Protein AF-A0A7V0YJS1-F1 (afdb_monomer_lite)

Sequence (204 aa):
MKSVRLVLLFLFISLFLFDACKKQRQEPETPVGIDSTKIKFINPFSYADSVLSKKILLVYLDDSTKTFQGIFENEGYGIGFFILEPLDTGNVVSYLSEVLDGISDGAEIDTINFAPDQKFLYYNSGSAFIGSKNLEVYQYLFKPATRELFKSYCSLSEDGSVLQIFSKNLRDNSKKDVINFFTRQIETKFIDDLSQRKVKIKYE

Structure (mmCIF, N/CA/C/O backbone):
data_AF-A0A7V0YJS1-F1
#
_entry.id   AF-A0A7V0YJS1-F1
#
loop_
_atom_site.group_PDB
_atom_site.id
_atom_site.type_symbol
_atom_site.label_atom_id
_atom_site.label_alt_id
_atom_site.label_comp_id
_atom_site.label_asym_id
_atom_site.label_entity_id
_atom_site.label_seq_id
_atom_site.pdbx_PDB_ins_code
_atom_site.Cartn_x
_atom_site.Cartn_y
_atom_site.Cartn_z
_atom_site.occupancy
_atom_site.B_iso_or_equiv
_atom_site.auth_seq_id
_atom_site.auth_comp_id
_atom_site.auth_asym_id
_atom_site.auth_atom_id
_atom_site.pdbx_PDB_model_num
ATOM 1 N N . MET A 1 1 ? 83.604 -27.025 -5.203 1.00 48.78 1 MET A N 1
ATOM 2 C CA . MET A 1 1 ? 83.014 -26.441 -6.432 1.00 48.78 1 MET A CA 1
ATOM 3 C C . MET A 1 1 ? 81.645 -27.059 -6.728 1.00 48.78 1 MET A C 1
ATOM 5 O O . MET A 1 1 ? 81.571 -27.972 -7.535 1.00 48.78 1 MET A O 1
ATOM 9 N N . LYS A 1 2 ? 80.563 -26.610 -6.076 1.00 50.00 2 LYS A N 1
ATOM 10 C CA . LYS A 1 2 ? 79.171 -26.985 -6.415 1.00 50.00 2 LYS A CA 1
ATOM 11 C C . LYS A 1 2 ? 78.199 -25.919 -5.883 1.00 50.00 2 LYS A C 1
ATOM 13 O O . LYS A 1 2 ? 77.443 -26.1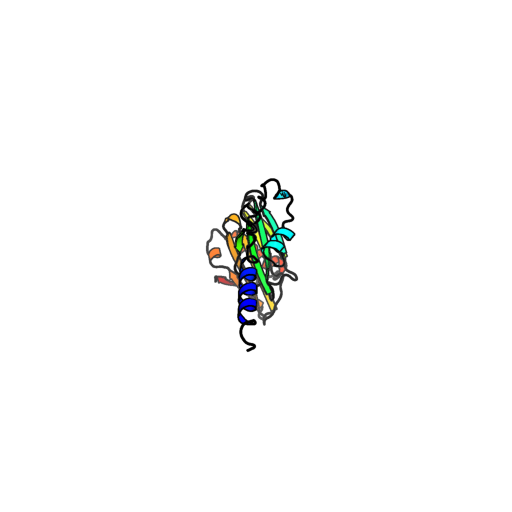90 -4.963 1.00 50.00 2 LYS A O 1
ATOM 18 N N . SER A 1 3 ? 78.247 -24.701 -6.425 1.00 53.12 3 SER A N 1
ATOM 19 C CA . SER A 1 3 ? 77.342 -23.624 -5.967 1.00 53.12 3 SER A CA 1
ATOM 20 C C . SER A 1 3 ? 76.944 -22.619 -7.054 1.00 53.12 3 SER A C 1
ATOM 22 O O . SER A 1 3 ? 76.474 -21.540 -6.730 1.00 53.12 3 SER A O 1
ATOM 24 N N . VAL A 1 4 ? 77.120 -22.939 -8.344 1.00 54.03 4 VAL A N 1
ATOM 25 C CA . VAL A 1 4 ? 76.871 -21.970 -9.441 1.00 54.03 4 VAL A CA 1
ATOM 26 C C . VAL A 1 4 ? 75.662 -22.346 -10.315 1.00 54.03 4 VAL A C 1
ATOM 28 O O . VAL A 1 4 ? 75.218 -21.557 -11.136 1.00 54.03 4 VAL A O 1
ATOM 31 N N . ARG A 1 5 ? 75.049 -23.523 -10.119 1.00 52.38 5 ARG A N 1
ATOM 32 C CA . ARG A 1 5 ? 73.918 -23.981 -10.956 1.00 52.38 5 ARG A CA 1
ATOM 33 C C . ARG A 1 5 ? 72.516 -23.699 -10.403 1.00 52.38 5 ARG A C 1
ATOM 35 O O . ARG A 1 5 ? 71.555 -23.917 -11.128 1.00 52.38 5 ARG A O 1
ATOM 42 N N . LEU A 1 6 ? 72.376 -23.207 -9.168 1.00 47.66 6 LEU A N 1
ATOM 43 C CA . LEU A 1 6 ? 71.052 -23.038 -8.544 1.00 47.66 6 LEU A CA 1
ATOM 44 C C . LEU A 1 6 ? 70.418 -21.655 -8.796 1.00 47.66 6 LEU A C 1
ATOM 46 O O . LEU A 1 6 ? 69.199 -21.533 -8.797 1.00 47.66 6 LEU A O 1
ATOM 50 N N . VAL A 1 7 ? 71.226 -20.622 -9.057 1.00 51.75 7 VAL A N 1
ATOM 51 C CA . VAL A 1 7 ? 70.735 -19.234 -9.187 1.00 51.75 7 VAL A CA 1
ATOM 52 C C . VAL A 1 7 ? 70.134 -18.954 -10.573 1.00 51.75 7 VAL A C 1
ATOM 54 O O . VAL A 1 7 ? 69.188 -18.183 -10.695 1.00 51.75 7 VAL A O 1
ATOM 57 N N . LEU A 1 8 ? 70.608 -19.640 -11.619 1.00 49.19 8 LEU A N 1
ATOM 58 C CA . LEU A 1 8 ? 70.091 -19.474 -12.985 1.00 49.19 8 LEU A CA 1
ATOM 59 C C . LEU A 1 8 ? 68.724 -20.141 -13.213 1.00 49.19 8 LEU A C 1
ATOM 61 O O . LEU A 1 8 ? 67.966 -19.679 -14.061 1.00 49.19 8 LEU A O 1
ATOM 65 N N . LEU A 1 9 ? 68.376 -21.180 -12.442 1.00 49.47 9 LEU A N 1
ATOM 66 C CA . LEU A 1 9 ? 67.077 -21.853 -12.575 1.00 49.47 9 LEU A CA 1
ATOM 67 C C . LEU A 1 9 ? 65.927 -21.009 -11.995 1.00 49.47 9 LEU A C 1
ATOM 69 O O . LEU A 1 9 ? 64.819 -21.025 -12.524 1.00 49.47 9 LEU A O 1
ATOM 73 N N . PHE A 1 10 ? 66.201 -20.223 -10.948 1.00 51.69 10 PHE A N 1
ATOM 74 C CA . PHE A 1 10 ? 65.212 -19.331 -10.332 1.00 51.69 10 PHE A CA 1
ATOM 75 C C . PHE A 1 10 ? 64.917 -18.077 -11.165 1.00 51.69 10 PHE A C 1
ATOM 77 O O . PHE A 1 10 ? 63.809 -17.553 -11.096 1.00 51.69 10 PHE A O 1
ATOM 84 N N . LEU A 1 11 ? 65.870 -17.623 -11.985 1.00 51.88 11 LEU A N 1
ATOM 85 C CA . LEU A 1 11 ? 65.690 -16.463 -12.866 1.00 51.88 11 LEU A CA 1
ATOM 86 C C . LEU A 1 11 ? 64.853 -16.768 -14.118 1.00 51.88 11 LEU A C 1
ATOM 88 O O . LEU A 1 11 ? 64.259 -15.859 -14.686 1.00 51.88 11 LEU A O 1
ATOM 92 N N . PHE A 1 12 ? 64.760 -18.034 -14.535 1.00 50.66 12 PHE A N 1
ATOM 93 C CA . PHE A 1 12 ? 63.915 -18.421 -15.671 1.00 50.66 12 PHE A CA 1
ATOM 94 C C . PHE A 1 12 ? 62.440 -18.600 -15.284 1.00 50.66 12 PHE A C 1
ATOM 96 O O . PHE A 1 12 ? 61.559 -18.281 -16.077 1.00 50.66 12 PHE A O 1
ATOM 103 N N . ILE A 1 13 ? 62.143 -19.045 -14.058 1.00 54.91 13 ILE A N 1
ATOM 104 C CA . ILE A 1 13 ? 60.756 -19.241 -13.595 1.00 54.91 13 ILE A CA 1
ATOM 105 C C . ILE A 1 13 ? 60.055 -17.895 -13.343 1.00 54.91 13 ILE A C 1
ATOM 107 O O . ILE A 1 13 ? 58.852 -17.774 -13.570 1.00 54.91 13 ILE A O 1
ATOM 111 N N . SER A 1 14 ? 60.795 -16.854 -12.947 1.00 49.94 14 SER A N 1
ATOM 112 C CA . SER A 1 14 ? 60.225 -15.521 -12.725 1.00 49.94 14 SER A CA 1
ATOM 113 C C . SER A 1 14 ? 59.877 -14.772 -14.014 1.00 49.94 14 SER A C 1
ATOM 115 O O . SER A 1 14 ? 59.003 -13.914 -13.973 1.00 49.94 14 SER A O 1
ATOM 117 N N . LEU A 1 15 ? 60.481 -15.108 -15.160 1.00 49.84 15 LEU A N 1
ATOM 118 C CA . LEU A 1 15 ? 60.139 -14.496 -16.453 1.00 49.84 15 LEU A CA 1
ATOM 119 C C . LEU A 1 15 ? 58.884 -15.109 -17.099 1.00 49.84 15 LEU A C 1
ATOM 121 O O . LEU A 1 15 ? 58.161 -14.401 -17.792 1.00 49.84 15 LEU A O 1
ATOM 125 N N . PHE A 1 16 ? 58.558 -16.375 -16.816 1.00 49.66 16 PHE A N 1
ATOM 126 C CA . PHE A 1 16 ? 57.346 -17.021 -17.348 1.00 49.66 16 PHE A CA 1
ATOM 127 C C . PHE A 1 16 ? 56.064 -16.733 -16.548 1.00 49.66 16 PHE A C 1
ATOM 129 O O . PHE A 1 16 ? 54.968 -16.975 -17.050 1.00 49.66 16 PHE A O 1
ATOM 136 N N . LEU A 1 17 ? 56.162 -16.177 -15.334 1.00 48.97 17 LEU A N 1
ATOM 137 C CA . LEU A 1 17 ? 54.989 -15.794 -14.532 1.00 48.97 17 LEU A CA 1
ATOM 138 C C . LEU A 1 17 ? 54.422 -14.407 -14.882 1.00 48.97 17 LEU A C 1
ATOM 140 O O . LEU A 1 17 ? 53.309 -14.093 -14.467 1.00 48.97 17 LEU A O 1
ATOM 144 N N . PHE A 1 18 ? 55.136 -13.593 -15.669 1.00 47.41 18 PHE A N 1
ATOM 145 C CA . PHE A 1 18 ? 54.640 -12.278 -16.096 1.00 47.41 18 PHE A CA 1
ATOM 146 C C . PHE A 1 18 ? 53.801 -12.310 -17.383 1.00 47.41 18 PHE A C 1
ATOM 148 O O . PHE A 1 18 ? 53.017 -11.389 -17.597 1.00 47.41 18 PHE A O 1
ATOM 155 N N . ASP A 1 19 ? 53.873 -13.375 -18.191 1.00 43.50 19 ASP A N 1
ATOM 156 C CA . ASP A 1 19 ? 53.087 -13.481 -19.436 1.00 43.50 19 ASP A CA 1
ATOM 157 C C . ASP A 1 19 ? 51.714 -14.164 -19.252 1.00 43.50 19 ASP A C 1
ATOM 159 O O . ASP A 1 19 ? 50.846 -14.085 -20.122 1.00 43.50 19 ASP A O 1
ATOM 163 N N . ALA A 1 20 ? 51.462 -14.783 -18.092 1.00 44.22 20 ALA A N 1
ATOM 164 C CA . ALA A 1 20 ? 50.178 -15.424 -17.776 1.00 44.22 20 ALA A CA 1
ATOM 165 C C . ALA A 1 20 ? 49.122 -14.458 -17.203 1.00 44.22 20 ALA A C 1
ATOM 167 O O . ALA A 1 20 ? 47.982 -14.854 -16.974 1.00 44.22 20 ALA A O 1
ATOM 168 N N . CYS A 1 21 ? 49.467 -13.181 -16.999 1.00 44.34 21 CYS A N 1
ATOM 169 C CA . CYS A 1 21 ? 48.531 -12.148 -16.555 1.00 44.34 21 CYS A CA 1
ATOM 170 C C . CYS A 1 21 ? 48.220 -11.145 -17.674 1.00 44.34 21 CYS A C 1
ATOM 172 O O . CYS A 1 21 ? 48.048 -9.948 -17.441 1.00 44.34 21 CYS A O 1
ATOM 174 N N . LYS A 1 22 ? 48.066 -11.630 -18.912 1.00 41.38 22 LYS A N 1
ATOM 175 C CA . LYS A 1 22 ? 47.119 -10.979 -19.818 1.00 41.38 22 LYS A CA 1
ATOM 176 C C . LYS A 1 22 ? 45.738 -11.224 -19.232 1.00 41.38 22 LYS A C 1
ATOM 178 O O . LYS A 1 22 ? 45.099 -12.225 -19.537 1.00 41.38 22 LYS A O 1
ATOM 183 N N . LYS A 1 23 ? 45.283 -10.300 -18.377 1.00 41.75 23 LYS A N 1
ATOM 184 C CA . LYS A 1 23 ? 43.852 -10.089 -18.159 1.00 41.75 23 LYS A CA 1
ATOM 185 C C . LYS A 1 23 ? 43.241 -10.020 -19.552 1.00 41.75 23 LYS A C 1
ATOM 187 O O . LYS A 1 23 ? 43.390 -9.006 -20.235 1.00 41.75 23 LYS A O 1
ATOM 192 N N . GLN A 1 24 ? 42.589 -11.098 -19.981 1.00 42.97 24 GLN A N 1
ATOM 193 C CA . GLN A 1 24 ? 41.496 -10.972 -20.920 1.00 42.97 24 GLN A CA 1
ATOM 194 C C . GLN A 1 24 ? 40.598 -9.932 -20.267 1.00 42.97 24 GLN A C 1
ATOM 196 O O . GLN A 1 24 ? 39.941 -10.195 -19.261 1.00 42.97 24 GLN A O 1
ATOM 201 N N . ARG A 1 25 ? 40.662 -8.698 -20.775 1.00 41.62 25 ARG A N 1
ATOM 202 C CA . ARG A 1 25 ? 39.521 -7.814 -20.681 1.00 41.62 25 ARG A CA 1
ATOM 203 C C . ARG A 1 25 ? 38.432 -8.608 -21.386 1.00 41.62 25 ARG A C 1
ATOM 205 O O . ARG A 1 25 ? 38.378 -8.616 -22.609 1.00 41.62 25 ARG A O 1
ATOM 212 N N . GLN A 1 26 ? 37.638 -9.345 -20.611 1.00 40.38 26 GLN A N 1
ATOM 213 C CA . GLN A 1 26 ? 36.225 -9.403 -20.911 1.00 40.38 26 GLN A CA 1
ATOM 214 C C . GLN A 1 26 ? 35.850 -7.936 -21.042 1.00 40.38 26 GLN A C 1
ATOM 216 O O . GLN A 1 26 ? 35.844 -7.193 -20.057 1.00 40.38 26 GLN A O 1
ATOM 221 N N . GLU A 1 27 ? 35.704 -7.483 -22.286 1.00 38.56 27 GLU A N 1
ATOM 222 C CA . GLU A 1 27 ? 34.834 -6.350 -22.522 1.00 38.56 27 GLU A CA 1
ATOM 223 C C . GLU A 1 27 ? 33.565 -6.682 -21.737 1.00 38.56 27 GLU A C 1
ATOM 225 O O . GLU A 1 27 ? 33.085 -7.816 -21.861 1.00 38.56 27 GLU A O 1
ATOM 230 N N . PRO A 1 28 ? 33.097 -5.805 -20.832 1.00 41.72 28 PRO A N 1
ATOM 231 C CA . PRO A 1 28 ? 31.784 -6.016 -20.259 1.00 41.72 28 PRO A CA 1
ATOM 232 C C . PRO A 1 28 ? 30.871 -6.225 -21.459 1.00 41.72 28 PRO A C 1
ATOM 234 O O . PRO A 1 28 ? 30.840 -5.362 -22.342 1.00 41.72 28 PRO A O 1
ATOM 237 N N . GLU A 1 29 ? 30.243 -7.404 -21.545 1.00 40.38 29 GLU A N 1
ATOM 238 C CA . GLU A 1 29 ? 29.203 -7.630 -22.536 1.00 40.38 29 GLU A CA 1
ATOM 239 C C . GLU A 1 29 ? 28.305 -6.414 -22.421 1.00 40.38 29 GLU A C 1
ATOM 241 O O . GLU A 1 29 ? 27.804 -6.102 -21.336 1.00 40.38 29 GLU A O 1
ATOM 246 N N . THR A 1 30 ? 28.255 -5.629 -23.495 1.00 38.12 30 THR A N 1
ATOM 247 C CA . THR A 1 30 ? 27.415 -4.442 -23.520 1.00 38.12 30 THR A CA 1
ATOM 248 C C . THR A 1 30 ? 26.035 -4.957 -23.145 1.00 38.12 30 THR A C 1
ATOM 250 O O . THR A 1 30 ? 25.597 -5.903 -23.811 1.00 38.12 30 THR A O 1
ATOM 253 N N . PRO A 1 31 ? 25.406 -4.470 -22.055 1.00 45.31 31 PRO A N 1
ATOM 254 C CA . PRO A 1 31 ? 24.122 -5.002 -21.639 1.00 45.31 31 PRO A CA 1
ATOM 255 C C . PRO A 1 31 ? 23.233 -5.015 -22.874 1.00 45.31 31 PRO A C 1
ATOM 257 O O . PRO A 1 31 ? 23.137 -4.012 -23.583 1.00 45.31 31 PRO A O 1
ATOM 260 N N . VAL A 1 32 ? 22.737 -6.206 -23.226 1.00 44.50 32 VAL A N 1
ATOM 261 C CA . VAL A 1 32 ? 21.919 -6.380 -24.422 1.00 44.50 32 VAL A CA 1
ATOM 262 C C . VAL A 1 32 ? 20.747 -5.442 -24.241 1.00 44.50 32 VAL A C 1
ATOM 264 O O . VAL A 1 32 ? 19.898 -5.691 -23.386 1.00 44.50 32 VAL A O 1
ATOM 267 N N . GLY A 1 33 ? 20.746 -4.358 -25.016 1.00 43.66 33 GLY A N 1
ATOM 268 C CA . GLY A 1 33 ? 19.705 -3.357 -24.940 1.00 43.66 33 GLY A CA 1
ATOM 269 C C . GLY A 1 33 ? 18.349 -4.038 -25.072 1.00 43.66 33 GLY A C 1
ATOM 270 O O . GLY A 1 33 ? 18.078 -4.745 -26.057 1.00 43.66 33 GLY A O 1
ATOM 271 N N . ILE A 1 34 ? 17.531 -3.911 -24.033 1.00 53.31 34 ILE A N 1
ATOM 272 C CA . ILE A 1 34 ? 16.179 -4.432 -24.036 1.00 53.31 34 ILE A CA 1
ATOM 273 C C . ILE A 1 34 ? 15.350 -3.398 -24.788 1.00 53.31 34 ILE A C 1
ATOM 275 O O . ILE A 1 34 ? 14.806 -2.462 -24.209 1.00 53.31 34 ILE A O 1
ATOM 279 N N . ASP A 1 35 ? 15.235 -3.602 -26.103 1.00 56.53 35 ASP A N 1
ATOM 280 C CA . ASP A 1 35 ? 14.284 -2.856 -26.925 1.00 56.53 35 ASP A CA 1
ATOM 281 C C . ASP A 1 35 ? 12.909 -2.858 -26.236 1.00 56.53 35 ASP A C 1
ATOM 283 O O . ASP A 1 35 ? 12.418 -3.890 -25.774 1.00 56.53 35 ASP A O 1
ATOM 287 N N . SER A 1 36 ? 12.271 -1.693 -26.198 1.00 56.56 36 SER A N 1
ATOM 288 C CA . SER A 1 36 ? 10.894 -1.472 -25.759 1.00 56.56 36 SER A CA 1
ATOM 289 C C . SER A 1 36 ? 9.882 -2.523 -26.249 1.00 56.56 36 SER A C 1
ATOM 291 O O . SER A 1 36 ? 8.910 -2.816 -25.548 1.00 56.56 36 SER A O 1
ATOM 293 N N . THR A 1 37 ? 10.110 -3.126 -27.422 1.00 58.72 37 THR A N 1
ATOM 294 C CA . THR A 1 37 ? 9.292 -4.225 -27.960 1.00 58.72 37 THR A CA 1
ATOM 295 C C . THR A 1 37 ? 9.501 -5.552 -27.220 1.00 58.72 37 THR A C 1
ATOM 297 O O . THR A 1 37 ? 8.554 -6.323 -27.066 1.00 58.72 37 THR A O 1
ATOM 300 N N . LYS A 1 38 ? 10.709 -5.800 -26.700 1.00 62.44 38 LYS A N 1
ATOM 301 C CA . LYS A 1 38 ? 11.096 -6.993 -25.933 1.00 62.44 38 LYS A CA 1
ATOM 302 C C . LYS A 1 38 ? 10.623 -6.948 -24.483 1.00 62.44 38 LYS A C 1
ATOM 304 O O . LYS A 1 38 ? 10.342 -8.005 -23.925 1.00 62.44 38 LYS A O 1
ATOM 309 N N . ILE A 1 39 ? 10.462 -5.757 -23.894 1.00 62.03 39 ILE A N 1
ATOM 310 C CA . ILE A 1 39 ? 10.002 -5.591 -22.499 1.00 62.03 39 ILE A CA 1
ATOM 311 C C . ILE A 1 39 ? 8.653 -6.290 -22.267 1.00 62.03 39 ILE A C 1
ATOM 313 O O . ILE A 1 39 ? 8.450 -6.911 -21.228 1.00 62.03 39 ILE A O 1
ATOM 317 N N . LYS A 1 40 ? 7.752 -6.271 -23.258 1.00 63.62 40 LYS A N 1
ATOM 318 C CA . LYS A 1 40 ? 6.438 -6.935 -23.170 1.00 63.62 40 LYS A CA 1
ATOM 319 C C . LYS A 1 40 ? 6.510 -8.459 -23.025 1.00 63.62 40 LYS A C 1
ATOM 321 O O . LYS A 1 40 ? 5.524 -9.068 -22.625 1.00 63.62 40 LYS A O 1
ATOM 326 N N . PHE A 1 41 ? 7.648 -9.069 -23.353 1.00 73.56 41 PHE A N 1
ATOM 327 C CA . PHE A 1 41 ? 7.866 -10.514 -23.256 1.00 73.56 41 PHE A CA 1
ATOM 328 C C . PHE A 1 41 ? 8.638 -10.919 -21.996 1.00 73.56 41 PHE A C 1
ATOM 330 O O . PHE A 1 41 ? 8.836 -12.109 -21.756 1.00 73.56 41 PHE A O 1
ATOM 337 N N . ILE A 1 42 ? 9.074 -9.954 -21.185 1.00 81.31 42 ILE A N 1
ATOM 338 C CA . ILE A 1 42 ? 9.758 -10.226 -19.924 1.00 81.31 42 ILE A CA 1
ATOM 339 C C . ILE A 1 42 ? 8.715 -10.600 -18.874 1.00 81.31 42 ILE A C 1
ATOM 341 O O . ILE A 1 42 ? 7.767 -9.853 -18.638 1.00 81.31 42 ILE A O 1
ATOM 345 N N . ASN A 1 43 ? 8.910 -11.742 -18.211 1.00 87.88 43 ASN A N 1
ATOM 346 C CA . ASN A 1 43 ? 8.116 -12.094 -17.040 1.00 87.88 43 ASN A CA 1
ATOM 347 C C . ASN A 1 43 ? 8.436 -11.101 -15.899 1.00 87.88 43 ASN A C 1
ATOM 349 O O . ASN A 1 43 ? 9.580 -11.086 -15.432 1.00 87.88 43 ASN A O 1
ATOM 353 N N . PRO A 1 44 ? 7.460 -10.302 -15.424 1.00 90.25 44 PRO A N 1
ATOM 354 C CA . PRO A 1 44 ? 7.710 -9.279 -14.411 1.00 90.25 44 PRO A CA 1
ATOM 355 C C . PRO A 1 44 ? 8.268 -9.835 -13.093 1.00 90.25 44 PRO A C 1
ATOM 357 O O . PRO A 1 44 ? 9.135 -9.209 -12.486 1.00 90.25 44 PRO A O 1
ATOM 360 N N . PHE A 1 45 ? 7.802 -11.014 -12.664 1.00 92.44 45 PHE A N 1
ATOM 361 C CA . PHE A 1 45 ? 8.253 -11.666 -11.430 1.00 92.44 45 PHE A CA 1
ATOM 362 C C . PHE A 1 45 ? 9.693 -12.143 -11.552 1.00 92.44 45 PHE A C 1
ATOM 364 O O . PHE A 1 45 ? 10.518 -11.782 -10.719 1.00 92.44 45 PHE A O 1
ATOM 371 N N . SER A 1 46 ? 10.011 -12.901 -12.604 1.00 89.12 46 SER A N 1
ATOM 372 C CA . SER A 1 46 ? 11.372 -13.406 -12.818 1.00 89.12 46 SER A CA 1
ATOM 373 C C . SER A 1 46 ? 12.381 -12.271 -12.971 1.00 89.12 46 SER A C 1
ATOM 375 O O . SER A 1 46 ? 13.491 -12.362 -12.454 1.00 89.12 46 SER A O 1
ATOM 377 N N . TYR A 1 47 ? 11.993 -11.184 -13.645 1.00 89.12 47 TYR A N 1
ATOM 378 C CA . TYR A 1 47 ? 12.840 -10.003 -13.746 1.00 89.12 47 TYR A CA 1
ATOM 379 C C . TYR A 1 47 ? 13.062 -9.356 -12.379 1.00 89.12 47 TYR A C 1
ATOM 381 O O . TYR A 1 47 ? 14.209 -9.203 -11.967 1.00 89.12 47 TYR A O 1
ATOM 389 N N . ALA A 1 48 ? 11.996 -9.030 -11.644 1.00 92.12 48 ALA A N 1
ATOM 390 C CA . ALA A 1 48 ? 12.127 -8.377 -10.345 1.00 92.12 48 ALA A CA 1
ATOM 391 C C . ALA A 1 48 ? 12.926 -9.214 -9.334 1.00 92.12 48 ALA A C 1
ATOM 393 O O . ALA A 1 48 ? 13.782 -8.665 -8.642 1.00 92.12 48 ALA A O 1
ATOM 394 N N . ASP A 1 49 ? 12.715 -10.531 -9.305 1.00 90.88 49 ASP A N 1
ATOM 395 C CA . ASP A 1 49 ? 13.491 -11.457 -8.476 1.00 90.88 49 ASP A CA 1
ATOM 396 C C . ASP A 1 49 ? 14.982 -11.451 -8.856 1.00 90.88 49 ASP A C 1
ATOM 398 O O . ASP A 1 49 ? 15.838 -11.307 -7.986 1.00 90.88 49 ASP A O 1
ATOM 402 N N . SER A 1 50 ? 15.311 -11.470 -10.155 1.00 89.31 50 SER A N 1
ATOM 403 C CA . SER A 1 50 ? 16.709 -11.425 -10.616 1.00 89.31 50 SER A CA 1
ATOM 404 C C . SER A 1 50 ? 17.452 -10.137 -10.236 1.00 89.31 50 SER A C 1
ATOM 406 O O . SER A 1 50 ? 18.671 -10.154 -10.072 1.00 89.31 50 SER A O 1
ATOM 408 N N . VAL A 1 51 ? 16.730 -9.020 -10.090 1.00 91.31 51 VAL A N 1
ATOM 409 C CA . VAL A 1 51 ? 17.310 -7.715 -9.739 1.00 91.31 51 VAL A CA 1
ATOM 410 C C . VAL A 1 51 ? 17.392 -7.523 -8.230 1.00 91.31 51 VAL A C 1
ATOM 412 O O . VAL A 1 51 ? 18.401 -7.037 -7.726 1.00 91.31 51 VAL A O 1
ATOM 415 N N . LEU A 1 52 ? 16.329 -7.871 -7.505 1.00 91.75 52 LEU A N 1
ATOM 416 C CA . LEU A 1 52 ? 16.211 -7.572 -6.079 1.00 91.75 52 LEU A CA 1
ATOM 417 C C . LEU A 1 52 ? 16.709 -8.712 -5.190 1.00 91.75 52 LEU A C 1
ATOM 419 O O . LEU A 1 52 ? 17.107 -8.447 -4.057 1.00 91.75 52 LEU A O 1
ATOM 423 N N . SER A 1 53 ? 16.694 -9.959 -5.678 1.00 91.00 53 SER A N 1
ATOM 424 C CA . SER A 1 53 ? 16.904 -11.166 -4.865 1.00 91.00 53 SER A CA 1
ATOM 425 C C . SER A 1 53 ? 16.001 -11.164 -3.622 1.00 91.00 53 SER A C 1
ATOM 427 O O . SER A 1 53 ? 16.455 -11.327 -2.488 1.00 91.00 53 SER A O 1
ATOM 429 N N . LYS A 1 54 ? 14.709 -10.887 -3.836 1.00 91.81 54 LYS A N 1
ATOM 430 C CA . LYS A 1 54 ? 13.666 -10.798 -2.804 1.00 91.81 54 LYS A CA 1
ATOM 431 C C . LYS A 1 54 ? 12.448 -11.585 -3.257 1.00 91.81 54 LYS A C 1
ATOM 433 O O . LYS A 1 54 ? 12.126 -11.603 -4.441 1.00 91.81 54 LYS A O 1
ATOM 438 N N . LYS A 1 55 ? 11.691 -12.130 -2.304 1.00 93.44 55 LYS A N 1
ATOM 439 C CA . LYS A 1 55 ? 10.393 -12.737 -2.602 1.00 93.44 55 LYS A CA 1
ATOM 440 C C . LYS A 1 55 ? 9.416 -11.652 -3.064 1.00 93.44 55 LYS A C 1
ATOM 442 O O . LYS A 1 55 ? 9.006 -10.795 -2.285 1.00 93.44 55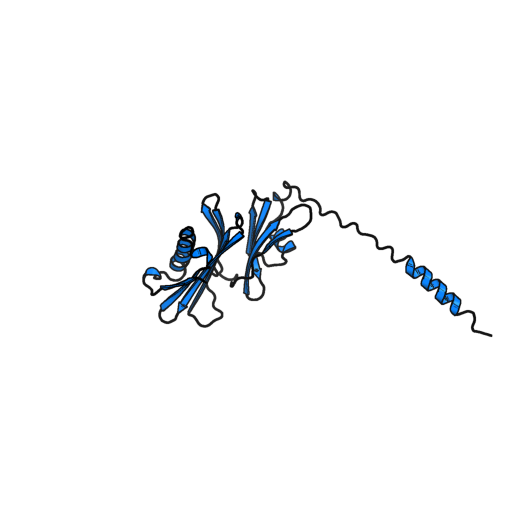 LYS A O 1
ATOM 447 N N . ILE A 1 56 ? 9.060 -11.680 -4.344 1.00 96.00 56 ILE A N 1
ATOM 448 C CA . ILE A 1 56 ? 8.142 -10.714 -4.952 1.00 96.00 56 ILE A CA 1
ATOM 449 C C . ILE A 1 56 ? 6.701 -11.131 -4.654 1.00 96.00 56 ILE A C 1
ATOM 451 O O . ILE A 1 56 ? 6.303 -12.255 -4.953 1.00 96.00 56 ILE A O 1
ATOM 455 N N . LEU A 1 57 ? 5.921 -10.222 -4.070 1.00 95.12 57 LEU A N 1
ATOM 456 C CA . LEU A 1 57 ? 4.525 -10.461 -3.698 1.00 95.12 57 LEU A CA 1
ATOM 457 C C . LEU A 1 57 ? 3.553 -10.012 -4.793 1.00 95.12 57 LEU A C 1
ATOM 459 O O . LEU A 1 57 ? 2.549 -10.665 -5.057 1.00 95.12 57 LEU A O 1
ATOM 463 N N . LEU A 1 58 ? 3.873 -8.900 -5.451 1.00 96.81 58 LEU A N 1
ATOM 464 C CA . LEU A 1 58 ? 3.114 -8.351 -6.568 1.00 96.81 58 LEU A CA 1
ATOM 465 C C . LEU A 1 58 ? 4.080 -7.616 -7.486 1.00 96.81 58 LEU A C 1
ATOM 467 O O . LEU A 1 58 ? 4.947 -6.891 -7.005 1.00 96.81 58 LEU A O 1
ATOM 471 N N . VAL A 1 59 ? 3.912 -7.749 -8.797 1.00 95.88 59 VAL A N 1
ATOM 472 C CA . VAL A 1 59 ? 4.630 -6.921 -9.766 1.00 95.88 59 VAL A CA 1
ATOM 473 C C . VAL A 1 59 ? 3.839 -6.805 -11.062 1.00 95.88 59 VAL A C 1
ATOM 475 O O . VAL A 1 59 ? 3.248 -7.775 -11.535 1.00 95.88 59 VAL A O 1
ATOM 478 N N . TYR A 1 60 ? 3.840 -5.614 -11.654 1.00 91.88 60 TYR A N 1
ATOM 479 C CA . TYR A 1 60 ? 3.298 -5.377 -12.987 1.00 91.88 60 TYR A CA 1
ATOM 480 C C . TYR A 1 60 ? 4.234 -4.500 -13.821 1.00 91.88 60 TYR A C 1
ATOM 482 O O . TYR A 1 60 ? 5.048 -3.746 -13.288 1.00 91.88 60 TYR A O 1
ATOM 490 N N . LEU A 1 61 ? 4.083 -4.586 -15.142 1.00 90.75 61 LEU A N 1
ATOM 491 C CA . LEU A 1 61 ? 4.701 -3.666 -16.093 1.00 90.75 61 LEU A CA 1
ATOM 492 C C . LEU A 1 61 ? 3.789 -2.452 -16.297 1.00 90.75 61 LEU A C 1
ATOM 494 O O . LEU A 1 61 ? 2.633 -2.595 -16.698 1.00 90.75 61 LEU A O 1
ATOM 498 N N . ASP A 1 62 ? 4.293 -1.257 -16.015 1.00 88.69 62 ASP A N 1
ATOM 499 C CA . ASP A 1 62 ? 3.655 -0.010 -16.414 1.00 88.69 62 ASP A CA 1
ATOM 500 C C . ASP A 1 62 ? 4.033 0.298 -17.861 1.00 88.69 62 ASP A C 1
ATOM 502 O O . ASP A 1 62 ? 5.161 0.681 -18.168 1.00 88.69 62 ASP A O 1
ATOM 506 N N . ASP A 1 63 ? 3.074 0.132 -18.766 1.00 83.44 63 ASP A N 1
ATOM 507 C CA . ASP A 1 63 ? 3.291 0.346 -20.191 1.00 83.44 63 ASP A CA 1
ATOM 508 C C . ASP A 1 63 ? 3.603 1.803 -20.559 1.00 83.44 63 ASP A C 1
ATOM 510 O O . ASP A 1 63 ? 4.192 2.027 -21.618 1.00 83.44 63 ASP A O 1
ATOM 514 N N . SER A 1 64 ? 3.219 2.775 -19.726 1.00 85.31 64 SER A N 1
ATOM 515 C CA . SER A 1 64 ? 3.435 4.199 -20.000 1.00 85.31 64 SER A CA 1
ATOM 516 C C . SER A 1 64 ? 4.869 4.624 -19.701 1.00 85.31 64 SER A C 1
ATOM 518 O O . SER A 1 64 ? 5.496 5.313 -20.502 1.00 85.31 64 SER A O 1
ATOM 520 N N . THR A 1 65 ? 5.406 4.151 -18.577 1.00 85.62 65 THR A N 1
ATOM 521 C CA . THR A 1 65 ? 6.764 4.464 -18.118 1.00 85.62 65 THR A CA 1
ATOM 522 C C . THR A 1 65 ? 7.778 3.386 -18.490 1.00 85.62 65 THR A C 1
ATOM 524 O O . THR A 1 65 ? 8.974 3.597 -18.331 1.00 85.62 65 THR A O 1
ATOM 527 N N . LYS A 1 66 ? 7.312 2.234 -18.992 1.00 86.94 66 LYS A N 1
ATOM 528 C CA . LYS A 1 66 ? 8.118 1.034 -19.265 1.00 86.94 66 LYS A CA 1
ATOM 529 C C . LYS A 1 66 ? 8.898 0.553 -18.040 1.00 86.94 66 LYS A C 1
ATOM 531 O O . LYS A 1 66 ? 10.015 0.069 -18.172 1.00 86.94 66 LYS A O 1
ATOM 536 N N . THR A 1 67 ? 8.294 0.651 -16.855 1.00 90.44 67 THR A N 1
ATOM 537 C CA . THR A 1 67 ? 8.905 0.231 -15.583 1.00 90.44 67 THR A CA 1
ATOM 538 C C . THR A 1 67 ? 8.175 -0.952 -14.959 1.00 90.44 67 THR A C 1
ATOM 540 O O . THR A 1 67 ? 6.961 -1.093 -15.107 1.00 90.44 67 THR A O 1
ATOM 543 N N . PHE A 1 68 ? 8.903 -1.796 -14.228 1.00 93.50 68 PHE A N 1
ATOM 544 C CA . PHE A 1 68 ? 8.300 -2.813 -13.370 1.00 93.50 68 PHE A CA 1
ATOM 545 C C . PHE A 1 68 ? 8.077 -2.234 -11.979 1.00 93.50 68 PHE A C 1
ATOM 547 O O . PHE A 1 68 ? 9.004 -1.709 -11.371 1.00 93.50 68 PHE A O 1
ATOM 554 N N . GLN A 1 69 ? 6.855 -2.327 -11.472 1.00 95.38 69 GLN A N 1
ATOM 555 C CA . GLN A 1 69 ? 6.453 -1.737 -10.197 1.00 95.38 69 GLN A CA 1
ATOM 556 C C . GLN A 1 69 ? 5.830 -2.828 -9.339 1.00 95.38 69 GLN A C 1
ATOM 558 O O . GLN A 1 69 ? 5.035 -3.623 -9.847 1.00 95.38 69 GLN A O 1
ATOM 563 N N . GLY A 1 70 ? 6.175 -2.887 -8.056 1.00 97.44 70 GLY A N 1
ATOM 564 C CA . GLY A 1 70 ? 5.714 -3.995 -7.234 1.00 97.44 70 GLY A CA 1
ATOM 565 C C . GLY A 1 70 ? 5.977 -3.876 -5.744 1.00 97.44 70 GLY A C 1
ATOM 566 O O . GLY A 1 70 ? 6.425 -2.844 -5.240 1.00 97.44 70 GLY A O 1
ATOM 567 N N . ILE A 1 71 ? 5.657 -4.970 -5.059 1.00 98.12 71 ILE A N 1
ATOM 568 C CA . ILE A 1 71 ? 5.806 -5.174 -3.623 1.00 98.12 71 ILE A CA 1
ATOM 569 C C . ILE A 1 71 ? 6.678 -6.411 -3.420 1.00 98.12 71 ILE A C 1
ATOM 571 O O . ILE A 1 71 ? 6.463 -7.441 -4.063 1.00 98.12 71 ILE A O 1
ATOM 575 N N . PHE A 1 72 ? 7.653 -6.314 -2.524 1.00 96.81 72 PHE A N 1
ATOM 576 C CA . PHE A 1 72 ? 8.501 -7.424 -2.110 1.00 96.81 72 PHE A CA 1
ATOM 577 C C . PHE A 1 72 ? 8.352 -7.687 -0.612 1.00 96.81 72 PHE A C 1
ATOM 579 O O . PHE A 1 72 ? 8.025 -6.791 0.163 1.00 96.81 72 PHE A O 1
ATOM 586 N N . GLU A 1 73 ? 8.625 -8.920 -0.214 1.00 95.06 73 GLU A N 1
ATOM 587 C CA . GLU A 1 73 ? 8.792 -9.323 1.176 1.00 95.06 73 GLU A CA 1
ATOM 588 C C . GLU A 1 73 ? 10.269 -9.262 1.566 1.00 95.06 73 GLU A C 1
ATOM 590 O O . GLU A 1 73 ? 11.158 -9.642 0.794 1.00 95.06 73 GLU A O 1
ATOM 595 N N . ASN A 1 74 ? 10.529 -8.793 2.782 1.00 91.50 74 ASN A N 1
ATOM 596 C CA . ASN A 1 74 ? 11.849 -8.818 3.386 1.00 91.50 74 ASN A CA 1
ATOM 597 C C . ASN A 1 74 ? 11.956 -9.961 4.408 1.00 91.50 74 ASN A C 1
ATOM 599 O O . ASN A 1 74 ? 11.001 -10.268 5.119 1.00 91.50 74 ASN A O 1
ATOM 603 N N . GLU A 1 75 ? 13.131 -10.588 4.494 1.00 82.81 75 GLU A N 1
ATOM 604 C CA . GLU A 1 75 ? 13.377 -11.664 5.459 1.00 82.81 75 GLU A CA 1
ATOM 605 C C . GLU A 1 75 ? 13.175 -11.183 6.904 1.00 82.81 75 GLU A C 1
ATOM 607 O O . GLU A 1 75 ? 13.614 -10.092 7.269 1.00 82.81 75 GLU A O 1
ATOM 612 N N . GLY A 1 76 ? 12.551 -12.026 7.735 1.00 72.31 76 GLY A N 1
ATOM 613 C CA . GLY A 1 76 ? 12.414 -11.775 9.172 1.00 72.31 76 GLY A CA 1
ATOM 614 C C . GLY A 1 76 ? 11.294 -10.813 9.576 1.00 72.31 76 GLY A C 1
ATOM 615 O O . GLY A 1 76 ? 11.365 -10.313 10.690 1.00 72.31 76 GLY A O 1
ATOM 616 N N . TYR A 1 77 ? 10.284 -10.621 8.716 1.00 79.69 77 TYR A N 1
ATOM 617 C CA . TYR A 1 77 ? 9.163 -9.666 8.794 1.00 79.69 77 TYR A CA 1
ATOM 618 C C . TYR A 1 77 ? 9.441 -8.340 8.078 1.00 79.69 77 TYR A C 1
ATOM 620 O O . TYR A 1 77 ? 10.491 -7.715 8.223 1.00 79.69 77 TYR A O 1
ATOM 628 N N . GLY A 1 78 ? 8.460 -7.923 7.285 1.00 90.94 78 GLY A N 1
ATOM 629 C CA . GLY A 1 78 ? 8.424 -6.651 6.593 1.00 90.94 78 GLY A CA 1
ATOM 630 C C . GLY A 1 78 ? 8.158 -6.766 5.097 1.00 90.94 78 GLY A C 1
ATOM 631 O O . GLY A 1 78 ? 8.399 -7.789 4.454 1.00 90.94 78 GLY A O 1
ATOM 632 N N . ILE A 1 79 ? 7.666 -5.672 4.534 1.00 95.88 79 ILE A N 1
ATOM 633 C CA . ILE A 1 79 ? 7.410 -5.518 3.103 1.00 95.88 79 ILE A CA 1
ATOM 634 C C . ILE A 1 79 ? 8.079 -4.248 2.591 1.00 95.88 79 ILE A C 1
ATOM 636 O O . ILE A 1 79 ? 8.410 -3.346 3.359 1.00 95.88 79 ILE A O 1
ATOM 640 N N . GLY A 1 80 ? 8.252 -4.142 1.281 1.00 97.25 80 GLY A N 1
ATOM 641 C CA . GLY A 1 80 ? 8.667 -2.898 0.650 1.00 97.25 80 GLY A CA 1
ATOM 642 C C . GLY A 1 80 ? 8.113 -2.755 -0.758 1.00 97.25 80 GLY A C 1
ATOM 643 O O . GLY A 1 80 ? 7.626 -3.709 -1.359 1.00 97.25 80 GLY A O 1
ATOM 644 N N . PHE A 1 81 ? 8.192 -1.539 -1.281 1.00 98.25 81 PHE A N 1
ATOM 645 C CA . PHE A 1 81 ? 7.746 -1.169 -2.618 1.00 98.25 81 PHE A CA 1
ATOM 646 C C . PHE A 1 81 ? 8.947 -0.894 -3.510 1.00 98.25 81 PHE A C 1
ATOM 648 O O . PHE A 1 81 ? 9.974 -0.393 -3.045 1.00 98.25 81 PHE A O 1
ATOM 655 N N . PHE A 1 82 ? 8.814 -1.178 -4.801 1.00 97.50 82 PHE A N 1
ATOM 656 C CA . PHE A 1 82 ? 9.897 -0.971 -5.753 1.00 97.50 82 PHE A CA 1
ATOM 657 C C . PHE A 1 82 ? 9.419 -0.440 -7.103 1.00 97.50 82 PHE A C 1
ATOM 659 O O . PHE A 1 82 ? 8.275 -0.656 -7.513 1.00 97.50 82 PHE A O 1
ATOM 666 N N . ILE A 1 83 ? 10.343 0.219 -7.804 1.00 95.88 83 ILE A N 1
ATOM 667 C CA . ILE A 1 83 ? 10.255 0.542 -9.229 1.00 95.88 83 ILE A CA 1
ATOM 668 C C . ILE A 1 83 ? 11.593 0.158 -9.870 1.00 95.88 83 ILE A C 1
ATOM 670 O O . ILE A 1 83 ? 12.652 0.607 -9.426 1.00 95.88 83 ILE A O 1
ATOM 674 N N . LEU A 1 84 ? 11.544 -0.681 -10.903 1.00 93.50 84 LEU A N 1
ATOM 675 C CA . LEU A 1 84 ? 12.699 -1.111 -11.685 1.00 93.50 84 LEU A CA 1
ATOM 676 C C . LEU A 1 84 ? 12.586 -0.589 -13.112 1.00 93.50 84 LEU A C 1
ATOM 678 O O . LEU A 1 84 ? 11.535 -0.697 -13.751 1.00 93.50 84 LEU A O 1
ATOM 682 N N . GLU A 1 85 ? 13.700 -0.086 -13.624 1.00 88.00 85 GLU A N 1
ATOM 683 C CA . GLU A 1 85 ? 13.852 0.332 -15.010 1.00 88.00 85 GLU A CA 1
ATOM 684 C C . GLU A 1 85 ? 14.630 -0.750 -15.772 1.00 88.00 85 GLU A C 1
ATOM 686 O O . GLU A 1 85 ? 15.774 -1.041 -15.420 1.00 88.00 85 GLU A O 1
ATOM 691 N N . PRO A 1 86 ? 14.030 -1.375 -16.798 1.00 76.94 86 PRO A N 1
ATOM 692 C CA . PRO A 1 86 ? 14.685 -2.401 -17.609 1.00 76.94 86 PRO A CA 1
ATOM 693 C C . PRO A 1 86 ? 15.581 -1.845 -18.729 1.00 76.94 86 PRO A C 1
ATOM 695 O O . PRO A 1 86 ? 15.874 -2.567 -19.675 1.00 76.94 86 PRO A O 1
ATOM 698 N N . LEU A 1 87 ? 15.978 -0.568 -18.678 1.00 68.44 87 LEU A N 1
ATOM 699 C CA . LEU A 1 87 ? 16.662 0.102 -19.791 1.00 68.44 87 LEU A CA 1
ATOM 700 C C . LEU A 1 87 ? 18.109 -0.384 -20.023 1.00 68.44 87 LEU A C 1
ATOM 702 O O . LEU A 1 87 ? 18.790 -0.875 -19.125 1.00 68.44 87 LEU A O 1
ATOM 706 N N . ASP A 1 88 ? 18.572 -0.158 -21.257 1.00 52.94 88 ASP A N 1
ATOM 707 C CA . ASP A 1 88 ? 19.754 -0.714 -21.942 1.00 52.94 88 ASP A CA 1
ATOM 708 C C . ASP A 1 88 ? 21.115 -0.671 -21.225 1.00 52.94 88 ASP A C 1
ATOM 710 O O . ASP A 1 88 ? 22.055 -1.308 -21.689 1.00 52.94 88 ASP A O 1
ATOM 714 N N . THR A 1 89 ? 21.274 0.059 -20.121 1.00 54.56 89 THR A N 1
ATOM 715 C CA . THR A 1 89 ? 22.571 0.227 -19.434 1.00 54.56 89 THR A CA 1
ATOM 716 C C . THR A 1 89 ? 22.739 -0.641 -18.186 1.00 54.56 89 THR A C 1
ATOM 718 O O . THR A 1 89 ? 23.771 -0.555 -17.520 1.00 54.56 89 THR A O 1
ATOM 721 N N . GLY A 1 90 ? 21.754 -1.485 -17.871 1.00 57.84 90 GLY A N 1
ATOM 722 C CA . GLY A 1 90 ? 21.785 -2.424 -16.752 1.00 57.84 90 GLY A CA 1
ATOM 723 C C . GLY A 1 90 ? 20.490 -2.412 -15.944 1.00 57.84 90 GLY A C 1
ATOM 724 O O . GLY A 1 90 ? 19.660 -1.521 -16.083 1.00 57.84 90 GLY A O 1
ATOM 725 N N . ASN A 1 91 ? 20.329 -3.406 -15.074 1.00 65.44 91 ASN A N 1
ATOM 726 C CA . ASN A 1 91 ? 19.174 -3.506 -14.187 1.00 65.44 91 ASN A CA 1
ATOM 727 C C . ASN A 1 91 ? 19.216 -2.375 -13.145 1.00 65.44 91 ASN A C 1
ATOM 729 O O . ASN A 1 91 ? 19.954 -2.469 -12.162 1.00 65.44 91 ASN A O 1
ATOM 733 N N . VAL A 1 92 ? 18.448 -1.301 -13.349 1.00 80.06 92 VAL A N 1
ATOM 734 C CA . VAL A 1 92 ? 18.442 -0.154 -12.432 1.00 80.06 92 VAL A CA 1
ATOM 735 C C . VAL A 1 92 ? 17.240 -0.232 -11.497 1.00 80.06 92 VAL A C 1
ATOM 737 O O . VAL A 1 92 ? 16.083 -0.197 -11.919 1.00 80.06 92 VAL A O 1
ATOM 740 N N . VAL A 1 93 ? 17.519 -0.286 -10.194 1.00 88.94 93 VAL A N 1
ATOM 741 C CA . VAL A 1 93 ? 16.523 -0.017 -9.153 1.00 88.94 93 VAL A CA 1
ATOM 742 C C . VAL A 1 93 ? 16.301 1.495 -9.114 1.00 88.94 93 VAL A C 1
ATOM 744 O O . VAL A 1 93 ? 17.139 2.230 -8.593 1.00 88.94 93 VAL A O 1
ATOM 747 N N . SER A 1 94 ? 15.199 1.981 -9.689 1.00 90.94 94 SER A N 1
ATOM 748 C CA . SER A 1 94 ? 14.907 3.423 -9.724 1.00 90.94 94 SER A CA 1
ATOM 749 C C . SER A 1 94 ? 14.253 3.922 -8.436 1.00 90.94 94 SER A C 1
ATOM 751 O O . SER A 1 94 ? 14.347 5.107 -8.092 1.00 90.94 94 SER A O 1
ATOM 753 N N . TYR A 1 95 ? 13.609 3.009 -7.707 1.00 94.94 95 TYR A N 1
ATOM 754 C CA . TYR A 1 95 ? 13.077 3.244 -6.377 1.00 94.94 95 TYR A CA 1
ATOM 755 C C . TYR A 1 95 ? 13.010 1.945 -5.573 1.00 94.94 95 TYR A C 1
ATOM 757 O O . TYR A 1 95 ? 12.587 0.907 -6.081 1.00 94.94 95 TYR A O 1
ATOM 765 N N . LEU A 1 96 ? 13.359 2.050 -4.294 1.00 95.56 96 LEU A N 1
ATOM 766 C CA . LEU A 1 96 ? 13.115 1.048 -3.269 1.00 95.56 96 LEU A CA 1
ATOM 767 C C . LEU A 1 96 ? 12.659 1.795 -2.014 1.00 95.56 96 LEU A C 1
ATOM 769 O O . LEU A 1 96 ? 13.318 2.755 -1.607 1.00 95.56 96 LEU A O 1
ATOM 773 N N . SER A 1 97 ? 11.531 1.407 -1.424 1.00 96.19 97 SER A N 1
ATOM 774 C CA . SER A 1 97 ? 11.114 1.982 -0.145 1.00 96.19 97 SER A CA 1
ATOM 775 C C . SER A 1 97 ? 12.018 1.498 0.990 1.00 96.19 97 SER A C 1
ATOM 777 O O . SER A 1 97 ? 12.752 0.518 0.858 1.00 96.19 97 SER A O 1
ATOM 779 N N . GLU A 1 98 ? 11.907 2.146 2.149 1.00 94.12 98 GLU A N 1
ATOM 780 C CA . GLU A 1 98 ? 12.311 1.504 3.401 1.00 94.12 98 GLU A CA 1
ATOM 781 C C . GLU A 1 98 ? 11.523 0.199 3.620 1.00 94.12 98 GLU A C 1
ATOM 783 O O . GLU A 1 98 ? 10.454 0.002 3.028 1.00 94.12 98 GLU A O 1
ATOM 788 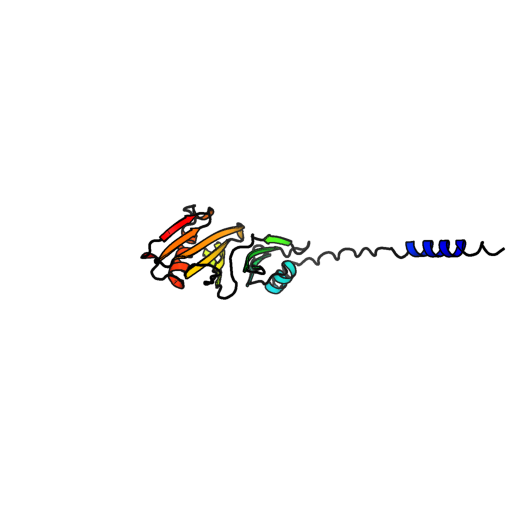N N . VAL A 1 99 ? 12.050 -0.684 4.468 1.00 94.38 99 VAL A N 1
ATOM 789 C CA . VAL A 1 99 ? 11.309 -1.866 4.922 1.00 94.38 99 VAL A CA 1
ATOM 790 C C . VAL A 1 99 ? 10.239 -1.402 5.906 1.00 94.38 99 VAL A C 1
ATOM 792 O O . VAL A 1 99 ? 10.534 -0.698 6.869 1.00 94.38 99 VAL A O 1
ATOM 795 N N . LEU A 1 100 ? 8.997 -1.776 5.630 1.00 94.94 100 LEU A N 1
ATOM 796 C CA . LEU A 1 100 ? 7.810 -1.441 6.407 1.00 94.94 100 LEU A CA 1
ATOM 797 C C . LEU A 1 100 ? 7.336 -2.670 7.173 1.00 94.94 100 LEU A C 1
ATOM 799 O O . LEU A 1 100 ? 7.544 -3.791 6.714 1.00 94.94 100 LEU A O 1
ATOM 803 N N . ASP A 1 101 ? 6.655 -2.461 8.295 1.00 92.31 101 ASP A N 1
ATOM 804 C CA . ASP A 1 101 ? 6.081 -3.550 9.086 1.00 92.31 101 ASP A CA 1
ATOM 805 C C . ASP A 1 101 ? 5.064 -4.361 8.270 1.00 92.31 101 ASP A C 1
ATOM 807 O O . ASP A 1 101 ? 4.144 -3.828 7.654 1.00 92.31 101 ASP A O 1
ATOM 811 N N . GLY A 1 102 ? 5.205 -5.682 8.255 1.00 90.00 102 GLY A N 1
ATOM 812 C CA . GLY A 1 102 ? 4.312 -6.528 7.475 1.00 90.00 102 GLY A CA 1
ATOM 813 C C . GLY A 1 102 ? 4.671 -8.004 7.530 1.00 90.00 102 GLY A C 1
ATOM 814 O O . GLY A 1 102 ? 5.794 -8.378 7.857 1.00 90.00 102 GLY A O 1
ATOM 815 N N . ILE A 1 103 ? 3.699 -8.845 7.202 1.00 88.44 103 ILE A N 1
ATOM 816 C CA . ILE A 1 103 ? 3.789 -10.301 7.122 1.00 88.44 103 ILE A CA 1
ATOM 817 C C . ILE A 1 103 ? 3.054 -10.691 5.843 1.00 88.44 103 ILE A C 1
ATOM 819 O O . ILE A 1 103 ? 1.947 -10.219 5.621 1.00 88.44 103 ILE A O 1
ATOM 823 N N . SER A 1 104 ? 3.666 -11.510 4.986 1.00 87.81 104 SER A N 1
ATOM 824 C CA . SER A 1 104 ? 3.029 -11.916 3.725 1.00 87.81 104 SER A CA 1
ATOM 825 C C . SER A 1 104 ? 1.900 -12.932 3.910 1.00 87.81 104 SER A C 1
ATOM 827 O O . SER A 1 104 ? 0.990 -12.991 3.086 1.00 87.81 104 SER A O 1
ATOM 829 N N . ASP A 1 105 ? 1.954 -13.733 4.974 1.00 86.62 105 ASP A N 1
ATOM 830 C CA . ASP A 1 105 ? 0.931 -14.730 5.276 1.00 86.62 105 ASP A CA 1
ATOM 831 C C . ASP A 1 105 ? -0.385 -14.060 5.685 1.00 86.62 105 ASP A C 1
ATOM 833 O O . ASP A 1 105 ? -0.407 -13.194 6.556 1.00 86.62 105 ASP A O 1
ATOM 837 N N . GLY A 1 106 ? -1.477 -14.429 5.017 1.00 86.12 106 GLY A N 1
ATOM 838 C CA . GLY A 1 106 ? -2.790 -13.806 5.204 1.00 86.12 106 GLY A CA 1
ATOM 839 C C . GLY A 1 106 ? -2.924 -12.373 4.672 1.00 86.12 106 GLY A C 1
ATOM 840 O O . GLY A 1 106 ? -4.024 -11.821 4.732 1.00 86.12 106 GLY A O 1
ATOM 841 N N . ALA A 1 107 ? -1.862 -11.774 4.122 1.00 91.81 107 ALA A N 1
ATOM 842 C CA . ALA A 1 107 ? -1.918 -10.416 3.598 1.00 91.81 107 ALA A CA 1
ATOM 843 C C . ALA A 1 107 ? -2.750 -10.314 2.318 1.00 91.81 107 ALA A C 1
ATOM 845 O O . ALA A 1 107 ? -2.725 -11.174 1.436 1.00 91.81 107 ALA A O 1
ATOM 846 N N . GLU A 1 108 ? -3.435 -9.186 2.188 1.00 94.69 108 GLU A N 1
ATOM 847 C CA . GLU A 1 108 ? -4.105 -8.783 0.965 1.00 94.69 108 GLU A CA 1
ATOM 848 C C . GLU A 1 108 ? -3.227 -7.788 0.217 1.00 94.69 108 GLU A C 1
ATOM 850 O O . GLU A 1 108 ? -2.767 -6.781 0.765 1.00 94.69 108 GLU A O 1
ATOM 855 N N . ILE A 1 109 ? -2.992 -8.087 -1.054 1.00 95.81 109 ILE A N 1
ATOM 856 C CA . ILE A 1 109 ? -2.075 -7.345 -1.905 1.00 95.81 109 ILE A CA 1
ATOM 857 C C . ILE A 1 109 ? -2.771 -7.135 -3.238 1.00 95.81 109 ILE A C 1
ATOM 859 O O . ILE A 1 109 ? -3.169 -8.101 -3.885 1.00 95.81 109 ILE A O 1
ATOM 863 N N . ASP A 1 110 ? -2.938 -5.878 -3.636 1.00 95.12 110 ASP A N 1
ATOM 864 C CA . ASP A 1 110 ? -3.709 -5.541 -4.829 1.00 95.12 110 ASP A CA 1
ATOM 865 C C . ASP A 1 110 ? -3.200 -4.255 -5.491 1.00 95.12 110 ASP A C 1
ATOM 867 O O . ASP A 1 110 ? -2.365 -3.521 -4.960 1.00 95.12 110 ASP A O 1
ATOM 871 N N . THR A 1 111 ? -3.719 -3.967 -6.678 1.00 93.69 111 THR A N 1
ATOM 872 C CA . THR A 1 111 ? -3.609 -2.668 -7.322 1.00 93.69 111 THR A CA 1
ATOM 873 C C . THR A 1 111 ? -4.946 -1.940 -7.261 1.00 93.69 111 THR A C 1
ATOM 875 O O . THR A 1 111 ? -5.955 -2.422 -7.767 1.00 93.69 111 THR A O 1
ATOM 878 N N . ILE A 1 112 ? -4.939 -0.722 -6.729 1.00 92.75 112 ILE A N 1
ATOM 879 C CA . ILE A 1 112 ? -6.145 0.086 -6.546 1.00 92.75 112 ILE A CA 1
ATOM 880 C C . ILE A 1 112 ? -6.085 1.327 -7.422 1.00 92.75 112 ILE A C 1
ATOM 882 O O . ILE A 1 112 ? -5.063 2.004 -7.482 1.00 92.75 112 ILE A O 1
ATOM 886 N N . ASN A 1 113 ? -7.203 1.650 -8.067 1.00 89.06 113 ASN A N 1
ATOM 887 C CA . ASN A 1 113 ? -7.366 2.890 -8.815 1.00 89.06 113 ASN A CA 1
ATOM 888 C C . ASN A 1 113 ? -8.444 3.745 -8.143 1.00 89.06 113 ASN A C 1
ATOM 890 O O . ASN A 1 113 ? -9.608 3.348 -8.125 1.00 89.06 113 ASN A O 1
ATOM 894 N N . PHE A 1 114 ? -8.081 4.921 -7.625 1.00 81.38 114 PHE A N 1
ATOM 895 C CA . PHE A 1 114 ? -9.088 5.909 -7.196 1.00 81.38 114 PHE A CA 1
ATOM 896 C C . PHE A 1 114 ? -9.654 6.695 -8.388 1.00 81.38 114 PHE A C 1
ATOM 898 O O . PHE A 1 114 ? -10.800 7.134 -8.359 1.00 81.38 114 PHE A O 1
ATOM 905 N N . ALA A 1 115 ? -8.863 6.825 -9.455 1.00 80.38 115 ALA A N 1
ATOM 906 C CA . ALA A 1 115 ? -9.222 7.410 -10.743 1.00 80.38 115 ALA A CA 1
ATOM 907 C C . ALA A 1 115 ? -8.406 6.717 -11.858 1.00 80.38 115 ALA A C 1
ATOM 909 O O . ALA A 1 115 ? -7.421 6.043 -11.538 1.00 80.38 115 ALA A O 1
ATOM 910 N N . PRO A 1 116 ? -8.767 6.861 -13.151 1.00 75.69 116 PRO A N 1
ATOM 911 C CA . PRO A 1 116 ? -8.072 6.188 -14.258 1.00 75.69 116 PRO A CA 1
ATOM 912 C C . PRO A 1 116 ? -6.552 6.425 -14.320 1.00 75.69 116 PRO A C 1
ATOM 914 O O . PRO A 1 116 ? -5.817 5.570 -14.801 1.00 75.69 116 PRO A O 1
ATOM 917 N N . ASP A 1 117 ? -6.081 7.566 -13.819 1.00 77.00 117 ASP A N 1
ATOM 918 C CA . ASP A 1 117 ? -4.680 8.001 -13.768 1.00 77.00 117 ASP A CA 1
ATOM 919 C C . ASP A 1 117 ? -4.058 7.899 -12.360 1.00 77.00 117 ASP A C 1
ATOM 921 O O . ASP A 1 117 ? -2.904 8.272 -12.138 1.00 77.00 117 ASP A O 1
ATOM 925 N N . GLN A 1 118 ? -4.811 7.392 -11.383 1.00 82.56 118 GLN A N 1
ATOM 926 C CA . GLN A 1 118 ? -4.392 7.302 -9.990 1.00 82.56 118 GLN A CA 1
ATOM 927 C C . GLN A 1 118 ? -4.314 5.848 -9.540 1.00 82.56 118 GLN A C 1
ATOM 929 O O . GLN A 1 118 ? -5.135 5.384 -8.748 1.00 82.56 118 GLN A O 1
ATOM 934 N N . LYS A 1 119 ? -3.296 5.157 -10.057 1.00 90.19 119 LYS A N 1
ATOM 935 C CA . LYS A 1 119 ? -2.950 3.779 -9.708 1.00 90.19 119 LYS A CA 1
ATOM 936 C C . LYS A 1 119 ? -2.078 3.726 -8.455 1.00 90.19 119 LYS A C 1
ATOM 938 O O . LYS A 1 119 ? -1.097 4.465 -8.340 1.00 90.19 119 LYS A O 1
ATOM 943 N N . PHE A 1 120 ? -2.424 2.825 -7.547 1.00 95.25 120 PHE A N 1
ATOM 944 C CA . PHE A 1 120 ? -1.715 2.566 -6.303 1.00 95.25 120 PHE A CA 1
ATOM 945 C C . PHE A 1 120 ? -1.430 1.079 -6.152 1.00 95.25 120 PHE A C 1
ATOM 947 O O . PHE A 1 120 ? -2.257 0.239 -6.502 1.00 95.25 120 PHE A O 1
ATOM 954 N N . LEU A 1 121 ? -0.281 0.768 -5.568 1.00 97.56 121 LEU A N 1
ATOM 955 C CA . LEU A 1 121 ? 0.002 -0.544 -5.005 1.00 97.56 121 LEU A CA 1
ATOM 956 C C . LEU A 1 121 ? -0.518 -0.565 -3.569 1.00 97.56 121 LEU A C 1
ATOM 958 O O . LEU A 1 121 ? -0.139 0.290 -2.766 1.00 97.56 121 LEU A O 1
ATOM 962 N N . TYR A 1 122 ? -1.395 -1.514 -3.268 1.00 97.69 122 TYR A N 1
ATOM 963 C CA . TYR A 1 122 ? -2.018 -1.687 -1.967 1.00 97.69 122 TYR A CA 1
ATOM 964 C C . TYR A 1 122 ? -1.471 -2.923 -1.270 1.00 97.69 122 TYR A C 1
ATOM 966 O O . TYR A 1 122 ? -1.355 -3.994 -1.863 1.00 97.69 122 TYR A O 1
ATOM 974 N N . TYR A 1 123 ? -1.180 -2.754 0.011 1.00 97.69 123 TYR A N 1
ATOM 975 C CA . TYR A 1 123 ? -0.878 -3.836 0.926 1.00 97.69 123 TYR A CA 1
ATOM 976 C C . TYR A 1 123 ? -1.717 -3.674 2.191 1.00 97.69 123 TYR A C 1
ATOM 978 O O . TYR A 1 123 ? -1.853 -2.568 2.724 1.00 97.69 123 TYR A O 1
ATOM 986 N N . ASN A 1 124 ? -2.219 -4.789 2.703 1.00 95.44 124 ASN A N 1
ATOM 987 C CA . ASN A 1 124 ? -2.855 -4.908 4.001 1.00 95.44 124 ASN A CA 1
ATOM 988 C C . ASN A 1 124 ? -2.383 -6.195 4.663 1.00 95.44 124 ASN A C 1
ATOM 990 O O . ASN A 1 124 ? -2.495 -7.264 4.073 1.00 95.44 124 ASN A O 1
ATOM 994 N N . SER A 1 125 ? -1.884 -6.099 5.892 1.00 92.38 125 SER A N 1
ATOM 995 C CA . SER A 1 125 ? -1.303 -7.241 6.594 1.00 92.38 125 SER A CA 1
ATOM 996 C C . SER A 1 125 ? -2.291 -8.362 6.911 1.00 92.38 125 SER A C 1
ATOM 998 O O . SER A 1 125 ? -1.850 -9.414 7.347 1.00 92.38 125 SER A O 1
ATOM 1000 N N . GLY A 1 126 ? -3.606 -8.158 6.760 1.00 83.62 126 GLY A N 1
ATOM 1001 C CA . GLY A 1 126 ? -4.596 -9.228 6.946 1.00 83.62 126 GLY A CA 1
ATOM 1002 C C . GLY A 1 126 ? -4.774 -9.703 8.393 1.00 83.62 126 GLY A C 1
ATOM 1003 O O . GLY A 1 126 ? -5.598 -10.575 8.645 1.00 83.62 126 GLY A O 1
ATOM 1004 N N . SER A 1 127 ? -4.096 -9.051 9.342 1.00 71.31 127 SER A N 1
ATOM 1005 C CA . SER A 1 127 ? -3.890 -9.427 10.749 1.00 71.31 127 SER A CA 1
ATOM 1006 C C . SER A 1 127 ? -2.780 -10.459 10.972 1.00 71.31 127 SER A C 1
ATOM 1008 O O . SER A 1 127 ? -2.808 -11.567 10.456 1.00 71.31 127 SER A O 1
ATOM 1010 N N . ALA A 1 128 ? -1.815 -10.081 11.807 1.00 57.50 128 ALA A N 1
ATOM 1011 C CA . ALA A 1 128 ? -0.927 -10.993 12.514 1.00 57.50 128 ALA A CA 1
ATOM 1012 C C . ALA A 1 128 ? -0.235 -10.200 13.627 1.00 57.50 128 ALA A C 1
ATOM 1014 O O . ALA A 1 128 ? 0.312 -9.125 13.385 1.00 57.50 128 ALA A O 1
ATOM 1015 N N . PHE A 1 129 ? -0.283 -10.722 14.851 1.00 58.56 129 PHE A N 1
ATOM 1016 C CA . PHE A 1 129 ? 0.397 -10.143 16.002 1.00 58.56 129 PHE A CA 1
ATOM 1017 C C . PHE A 1 129 ? 1.641 -10.966 16.342 1.00 58.56 129 PHE A C 1
ATOM 1019 O O . PHE A 1 129 ? 1.546 -12.171 16.568 1.00 58.56 129 PHE A O 1
ATOM 1026 N N . ILE A 1 130 ? 2.785 -10.292 16.473 1.00 51.91 130 ILE A N 1
ATOM 1027 C CA . ILE A 1 130 ? 3.882 -10.707 17.359 1.00 51.91 130 ILE A CA 1
ATOM 1028 C C . ILE A 1 130 ? 4.050 -9.566 18.370 1.00 51.91 130 ILE A C 1
ATOM 1030 O O . ILE A 1 130 ? 4.793 -8.617 18.147 1.00 51.91 130 ILE A O 1
ATOM 1034 N N . GLY A 1 131 ? 3.260 -9.606 19.446 1.00 58.72 131 GLY A N 1
ATOM 1035 C CA . GLY A 1 131 ? 3.078 -8.506 20.401 1.00 58.72 131 GLY A CA 1
ATOM 1036 C C . GLY A 1 131 ? 1.829 -8.701 21.279 1.00 58.72 131 GLY A C 1
ATOM 1037 O O . GLY A 1 131 ? 1.203 -9.756 21.236 1.00 58.72 131 GLY A O 1
ATOM 1038 N N . SER A 1 132 ? 1.494 -7.710 22.114 1.00 53.94 132 SER A N 1
ATOM 1039 C CA . SER A 1 132 ? 0.606 -7.866 23.281 1.00 53.94 132 SER A CA 1
ATOM 1040 C C . SER A 1 132 ? -0.839 -7.358 23.139 1.00 53.94 132 SER A C 1
ATOM 1042 O O . SER A 1 132 ? -1.494 -7.194 24.166 1.00 53.94 132 SER A O 1
ATOM 1044 N N . LYS A 1 133 ? -1.343 -7.027 21.941 1.00 60.09 133 LYS A N 1
ATOM 1045 C CA . LYS A 1 133 ? -2.751 -6.596 21.772 1.00 60.09 133 LYS A CA 1
ATOM 1046 C C . LYS A 1 133 ? -3.550 -7.610 20.948 1.00 60.09 133 LYS A C 1
ATOM 1048 O O . LYS A 1 133 ? -2.998 -8.552 20.394 1.00 60.09 133 LYS A O 1
ATOM 1053 N N . ASN A 1 134 ? -4.864 -7.407 20.883 1.00 74.06 134 ASN A N 1
ATOM 1054 C CA . ASN A 1 134 ? -5.793 -8.376 20.296 1.00 74.06 134 ASN A CA 1
ATOM 1055 C C . ASN A 1 134 ? -5.823 -8.347 18.762 1.00 74.06 134 ASN A C 1
ATOM 1057 O O . ASN A 1 134 ? -6.084 -9.369 18.137 1.00 74.06 134 ASN A O 1
ATOM 1061 N N . LEU A 1 135 ? -5.574 -7.186 18.152 1.00 87.12 135 LEU A N 1
ATOM 1062 C CA . LEU A 1 135 ? -5.548 -7.017 16.698 1.00 87.12 135 LEU A CA 1
ATOM 1063 C C . LEU A 1 135 ? -4.618 -5.863 16.321 1.00 87.12 135 LEU A C 1
ATOM 1065 O O . LEU A 1 135 ? -4.742 -4.769 16.878 1.00 87.12 135 LEU A O 1
ATOM 1069 N N . GLU A 1 136 ? -3.729 -6.107 15.360 1.00 89.56 136 GLU A N 1
ATOM 1070 C CA . GLU A 1 136 ? -2.882 -5.108 14.709 1.00 89.56 136 GLU A CA 1
ATOM 1071 C C . GLU A 1 136 ? -2.955 -5.271 13.192 1.00 89.56 136 GLU A C 1
ATOM 1073 O O . GLU A 1 136 ? -2.837 -6.378 12.660 1.00 89.56 136 GLU A O 1
ATOM 1078 N N . VAL A 1 137 ? -3.185 -4.156 12.500 1.00 92.81 137 VAL A N 1
ATOM 1079 C CA . VAL A 1 137 ? -3.329 -4.111 11.044 1.00 92.81 137 VAL A CA 1
ATOM 1080 C C . VAL A 1 137 ? -2.460 -2.992 10.491 1.00 92.81 137 VAL A C 1
ATOM 1082 O O . VAL A 1 137 ? -2.604 -1.834 10.888 1.00 92.81 137 VAL A O 1
ATOM 1085 N N . TYR A 1 138 ? -1.593 -3.347 9.548 1.00 94.56 138 TYR A N 1
ATOM 1086 C CA . TYR A 1 138 ? -0.753 -2.425 8.794 1.00 94.56 138 TYR A CA 1
ATOM 1087 C C . TYR A 1 138 ? -1.275 -2.334 7.367 1.00 94.56 138 TYR A C 1
ATOM 1089 O O . TYR A 1 138 ? -1.478 -3.353 6.706 1.00 94.56 138 TYR A O 1
ATOM 1097 N N . GLN A 1 139 ? -1.497 -1.113 6.891 1.00 97.12 139 GLN A N 1
ATOM 1098 C CA . GLN A 1 139 ? -1.985 -0.846 5.547 1.00 97.12 139 GLN A CA 1
ATOM 1099 C C . GLN A 1 139 ? -1.109 0.195 4.865 1.00 97.12 139 GLN A C 1
ATOM 1101 O O . GLN A 1 139 ? -0.775 1.231 5.448 1.00 97.12 139 GLN A O 1
ATOM 1106 N N . TYR A 1 140 ? -0.790 -0.056 3.600 1.00 98.12 140 TYR A N 1
ATOM 1107 C CA . TYR A 1 140 ? 0.046 0.823 2.800 1.00 98.12 140 TYR A CA 1
ATOM 1108 C C . TYR A 1 140 ? -0.556 1.032 1.421 1.00 98.12 140 TYR A C 1
ATOM 1110 O O . TYR A 1 140 ? -1.024 0.094 0.780 1.00 98.12 140 TYR A O 1
ATOM 1118 N N . LEU A 1 141 ? -0.502 2.277 0.961 1.00 97.88 141 LEU A N 1
ATOM 1119 C CA . LEU A 1 141 ? -0.781 2.651 -0.417 1.00 97.88 141 LEU A CA 1
ATOM 1120 C C . LEU A 1 141 ? 0.438 3.375 -0.964 1.00 97.88 141 LEU A C 1
ATOM 1122 O O . LEU A 1 141 ? 0.817 4.431 -0.460 1.00 97.88 141 LEU A O 1
ATOM 1126 N N . PHE A 1 142 ? 1.038 2.826 -2.007 1.00 97.81 142 PHE A N 1
ATOM 1127 C CA . PHE A 1 142 ? 2.138 3.461 -2.714 1.00 97.81 142 PHE 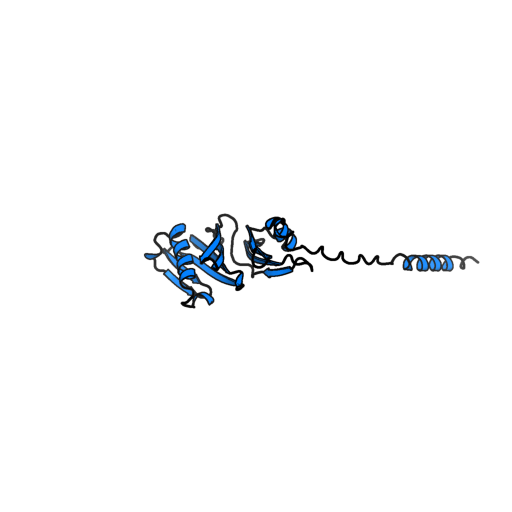A CA 1
ATOM 1128 C C . PHE A 1 142 ? 1.658 3.954 -4.071 1.00 97.81 142 PHE A C 1
ATOM 1130 O O . PHE A 1 142 ? 1.063 3.187 -4.825 1.00 97.81 142 PHE A O 1
ATOM 1137 N N . LYS A 1 143 ? 1.919 5.225 -4.385 1.00 95.25 143 LYS A N 1
ATOM 1138 C CA . LYS A 1 143 ? 1.633 5.847 -5.680 1.00 95.25 143 LYS A CA 1
ATOM 1139 C C . LYS A 1 143 ? 2.920 5.906 -6.508 1.00 95.25 143 LYS A C 1
ATOM 1141 O O . LYS A 1 143 ? 3.725 6.813 -6.286 1.00 95.25 143 LYS A O 1
ATOM 1146 N N . PRO A 1 144 ? 3.124 5.012 -7.493 1.00 94.00 144 PRO A N 1
ATOM 1147 C CA . PRO A 1 144 ? 4.398 4.931 -8.207 1.00 94.00 144 PRO A CA 1
ATOM 1148 C C . PRO A 1 144 ? 4.751 6.208 -8.976 1.00 94.00 144 PRO A C 1
ATOM 1150 O O . PRO A 1 144 ? 5.900 6.642 -8.949 1.00 94.00 144 PRO A O 1
ATOM 1153 N N . ALA A 1 145 ? 3.753 6.864 -9.580 1.00 91.75 145 ALA A N 1
ATOM 1154 C CA . ALA A 1 145 ? 3.943 8.073 -10.386 1.00 91.75 145 ALA A CA 1
ATOM 1155 C C . ALA A 1 145 ? 4.594 9.236 -9.615 1.00 91.75 145 ALA A C 1
ATOM 1157 O O . ALA A 1 145 ? 5.371 9.997 -10.183 1.00 91.75 145 ALA A O 1
ATOM 1158 N N . THR A 1 146 ? 4.284 9.375 -8.323 1.00 93.12 146 THR A N 1
ATOM 1159 C CA . THR A 1 146 ? 4.833 10.432 -7.454 1.00 93.12 146 THR A CA 1
ATOM 1160 C C . THR A 1 146 ? 5.793 9.895 -6.397 1.00 93.12 146 THR A C 1
ATOM 1162 O O . THR A 1 146 ? 6.362 10.676 -5.639 1.00 93.12 146 THR A O 1
ATOM 1165 N N . ARG A 1 147 ? 5.980 8.569 -6.341 1.00 94.69 147 ARG A N 1
ATOM 1166 C CA . ARG A 1 147 ? 6.731 7.848 -5.302 1.00 94.69 147 ARG A CA 1
ATOM 1167 C C . ARG A 1 147 ? 6.248 8.178 -3.882 1.00 94.69 147 ARG A C 1
ATOM 1169 O O . ARG A 1 147 ? 7.020 8.131 -2.928 1.00 94.69 147 ARG A O 1
ATOM 1176 N N . GLU A 1 148 ? 4.968 8.521 -3.739 1.00 95.00 148 GLU A N 1
ATOM 1177 C CA . GLU A 1 148 ? 4.355 8.824 -2.445 1.00 95.00 148 GLU A CA 1
ATOM 1178 C C . GLU A 1 148 ? 3.886 7.538 -1.762 1.00 95.00 148 GLU A C 1
ATOM 1180 O O . GLU A 1 148 ? 3.174 6.733 -2.361 1.00 95.00 148 GLU A O 1
ATOM 1185 N N . LEU A 1 149 ? 4.241 7.378 -0.488 1.00 97.06 149 LEU A N 1
ATOM 1186 C CA . LEU A 1 149 ? 3.786 6.284 0.364 1.00 97.06 149 LEU A CA 1
ATOM 1187 C C . LEU A 1 149 ? 2.833 6.819 1.438 1.00 97.06 149 LEU A C 1
ATOM 1189 O O . LEU A 1 149 ? 3.170 7.747 2.177 1.00 97.06 149 LEU A O 1
ATOM 1193 N N . PHE A 1 150 ? 1.654 6.220 1.540 1.00 97.44 150 PHE A N 1
ATOM 1194 C CA . PHE A 1 150 ? 0.656 6.493 2.570 1.00 97.44 150 PHE A CA 1
ATOM 1195 C C . PHE A 1 150 ? 0.559 5.284 3.493 1.00 97.44 150 PHE A C 1
ATOM 1197 O O . PHE A 1 150 ? 0.484 4.151 3.016 1.00 97.44 150 PHE A O 1
ATOM 1204 N N . LYS A 1 151 ? 0.562 5.526 4.804 1.00 97.69 151 LYS A N 1
ATOM 1205 C CA . LYS A 1 151 ? 0.576 4.477 5.826 1.00 97.69 151 LYS A CA 1
ATOM 1206 C C . LYS A 1 151 ? -0.626 4.620 6.752 1.00 97.69 151 LYS A C 1
ATOM 1208 O O . LYS A 1 151 ? -0.984 5.737 7.137 1.00 97.69 151 LYS A O 1
ATOM 1213 N N . SER A 1 152 ? -1.205 3.491 7.138 1.00 97.19 152 SER A N 1
ATOM 1214 C CA . SER A 1 152 ? -2.157 3.388 8.237 1.00 97.19 152 SER A CA 1
ATOM 1215 C C . SER A 1 152 ? -1.797 2.201 9.122 1.00 97.19 152 SER A C 1
ATOM 1217 O O . SER A 1 152 ? -1.545 1.102 8.635 1.00 97.19 152 SER A O 1
ATOM 1219 N N . TYR A 1 153 ? -1.780 2.437 10.427 1.00 95.31 153 TYR A N 1
ATOM 1220 C CA . TYR A 1 153 ? -1.703 1.409 11.451 1.00 95.31 153 TYR A CA 1
ATOM 1221 C C . TYR A 1 153 ? -2.961 1.481 12.309 1.00 95.31 153 TYR A C 1
ATOM 1223 O O . TYR A 1 153 ? -3.346 2.558 12.774 1.00 95.31 153 TYR A O 1
ATOM 1231 N N . CYS A 1 154 ? -3.581 0.332 12.549 1.00 94.38 154 CYS A N 1
ATOM 1232 C CA . CYS A 1 154 ? -4.724 0.192 13.433 1.00 94.38 154 CYS A CA 1
ATOM 1233 C C . CYS A 1 154 ? -4.413 -0.841 14.515 1.00 94.38 154 CYS A C 1
ATOM 1235 O O . CYS A 1 154 ? -3.891 -1.912 14.216 1.00 94.38 154 CYS A O 1
ATOM 1237 N N . SER A 1 155 ? -4.776 -0.540 15.763 1.00 92.44 155 SER A N 1
ATOM 1238 C CA . SER A 1 155 ? -4.779 -1.535 16.836 1.00 92.44 155 SER A CA 1
ATOM 1239 C C . SER A 1 155 ? -6.040 -1.472 17.685 1.00 92.44 155 SER A C 1
ATOM 1241 O O . SER A 1 155 ? -6.541 -0.380 17.968 1.00 92.44 155 SER A O 1
ATOM 1243 N N . LEU A 1 156 ? -6.514 -2.644 18.109 1.00 91.06 156 LEU A N 1
ATOM 1244 C CA . LEU A 1 156 ? -7.621 -2.820 19.049 1.00 91.06 156 LEU A CA 1
ATOM 1245 C C . LEU A 1 156 ? -7.079 -3.340 20.385 1.00 91.06 156 LEU A C 1
ATOM 1247 O O . LEU A 1 156 ? -6.419 -4.382 20.443 1.00 91.06 156 LEU A O 1
ATOM 1251 N N . SER A 1 157 ? -7.370 -2.607 21.455 1.00 87.12 157 SER A N 1
ATOM 1252 C CA . SER A 1 157 ? -7.027 -2.990 22.828 1.00 87.12 157 SER A CA 1
ATOM 1253 C C . SER A 1 157 ? -8.113 -3.882 23.444 1.00 87.12 157 SER A C 1
ATOM 1255 O O . SER A 1 157 ? -9.252 -3.897 22.980 1.00 87.12 157 SER A O 1
ATOM 1257 N N . GLU A 1 158 ? -7.784 -4.593 24.526 1.00 84.50 158 GLU A N 1
ATOM 1258 C CA . GLU A 1 158 ? -8.731 -5.455 25.259 1.00 84.50 158 GLU A CA 1
ATOM 1259 C C . GLU A 1 158 ? -9.956 -4.707 25.801 1.00 84.50 158 GLU A C 1
ATOM 1261 O O . GLU A 1 158 ? -11.057 -5.251 25.809 1.00 84.50 158 GLU A O 1
ATOM 1266 N N . ASP A 1 159 ? -9.793 -3.440 26.191 1.00 88.00 159 ASP A N 1
ATOM 1267 C CA . ASP A 1 159 ? -10.887 -2.573 26.651 1.00 88.00 159 ASP A CA 1
ATOM 1268 C C . ASP A 1 159 ? -11.822 -2.107 25.516 1.00 88.00 159 ASP A C 1
ATOM 1270 O O . ASP A 1 159 ? -12.744 -1.321 25.736 1.00 88.00 159 ASP A O 1
ATOM 1274 N N . GLY A 1 160 ? -11.574 -2.567 24.287 1.00 87.50 160 GLY A N 1
ATOM 1275 C CA . GLY A 1 160 ? -12.335 -2.228 23.095 1.00 87.50 160 GLY A CA 1
ATOM 1276 C C . GLY A 1 160 ? -11.958 -0.889 22.459 1.00 87.50 160 GLY A C 1
ATOM 1277 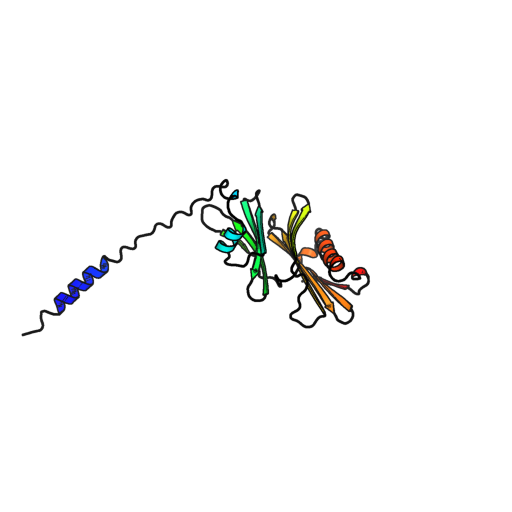O O . GLY A 1 160 ? -12.574 -0.517 21.456 1.00 87.50 160 GLY A O 1
ATOM 1278 N N . SER A 1 161 ? -10.971 -0.165 23.002 1.00 91.31 161 SER A N 1
ATOM 1279 C CA . SER A 1 161 ? -10.482 1.086 22.421 1.00 91.31 161 SER A CA 1
ATOM 1280 C C . SER A 1 161 ? -9.642 0.846 21.166 1.00 91.31 161 SER A C 1
ATOM 1282 O O . SER A 1 161 ? -8.849 -0.096 21.093 1.00 91.31 161 SER A O 1
ATOM 1284 N N . VAL A 1 162 ? -9.800 1.729 20.176 1.00 94.19 162 VAL A N 1
ATOM 1285 C CA . VAL A 1 162 ? -9.093 1.638 18.892 1.00 94.19 162 VAL A CA 1
ATOM 1286 C C . VAL A 1 162 ? -8.115 2.797 18.757 1.00 94.19 162 VAL A C 1
ATOM 1288 O O . VAL A 1 162 ? -8.470 3.958 18.971 1.00 94.19 162 VAL A O 1
ATOM 1291 N N . LEU A 1 163 ? -6.882 2.495 18.363 1.00 95.25 163 LEU A N 1
ATOM 1292 C CA . LEU A 1 163 ? -5.886 3.485 17.969 1.00 95.25 163 LEU A CA 1
ATOM 1293 C C . LEU A 1 163 ? -5.636 3.368 16.467 1.00 95.25 163 LEU A C 1
ATOM 1295 O O . LEU A 1 163 ? -5.171 2.327 16.012 1.00 95.25 163 LEU A O 1
ATOM 1299 N N . GLN A 1 164 ? -5.884 4.452 15.733 1.00 95.56 164 GLN A N 1
ATOM 1300 C CA . GLN A 1 164 ? -5.482 4.601 14.335 1.00 95.56 164 GLN A CA 1
ATOM 1301 C C . GLN A 1 164 ? -4.362 5.633 14.224 1.00 95.56 164 GLN A C 1
ATOM 1303 O O . GLN A 1 164 ? -4.466 6.743 14.755 1.00 95.56 164 GLN A O 1
ATOM 1308 N N . ILE A 1 165 ? -3.279 5.266 13.550 1.00 97.19 165 ILE A N 1
ATOM 1309 C CA . ILE A 1 165 ? -2.143 6.137 13.259 1.00 97.19 165 ILE A CA 1
ATOM 1310 C C . ILE A 1 165 ? -2.001 6.231 11.743 1.00 97.19 165 ILE A C 1
ATOM 1312 O O . ILE A 1 165 ? -1.942 5.210 11.064 1.00 97.19 165 ILE A O 1
ATOM 1316 N N . PHE A 1 166 ? -1.939 7.451 11.221 1.00 98.00 166 PHE A N 1
ATOM 1317 C CA . PHE A 1 166 ? -1.728 7.724 9.801 1.00 98.00 166 PHE A CA 1
ATOM 1318 C C . PHE A 1 166 ? -0.366 8.386 9.558 1.00 98.00 166 PHE A C 1
ATOM 1320 O O . PHE A 1 166 ? 0.140 9.123 10.408 1.00 98.00 166 PHE A O 1
ATOM 1327 N N . SER A 1 167 ? 0.220 8.192 8.378 1.00 97.12 167 SER A N 1
ATOM 1328 C CA . SER A 1 167 ? 1.435 8.917 7.985 1.00 97.12 167 SER A CA 1
ATOM 1329 C C . SER A 1 167 ? 1.197 10.435 7.890 1.00 97.12 167 SER A C 1
ATOM 1331 O O . SER A 1 167 ? 0.101 10.898 7.567 1.00 97.12 167 SER A O 1
ATOM 1333 N N . LYS A 1 168 ? 2.236 11.246 8.143 1.00 96.00 168 LYS A N 1
ATOM 1334 C CA . LYS A 1 168 ? 2.160 12.729 8.175 1.00 96.00 168 LYS A CA 1
ATOM 1335 C C . LYS A 1 168 ? 1.519 13.360 6.940 1.00 96.00 168 LYS A C 1
ATOM 1337 O O . LYS A 1 168 ? 0.787 14.338 7.065 1.00 96.00 168 LYS A O 1
ATOM 1342 N N . ASN A 1 169 ? 1.794 12.807 5.762 1.00 94.38 169 ASN A N 1
ATOM 1343 C CA . ASN A 1 169 ? 1.266 13.284 4.483 1.00 94.38 169 ASN A CA 1
ATOM 1344 C C . ASN A 1 169 ? -0.257 13.114 4.338 1.00 94.38 169 ASN A C 1
ATOM 1346 O O . ASN A 1 169 ? -0.844 13.740 3.462 1.00 94.38 169 ASN A O 1
ATOM 1350 N N . LEU A 1 170 ? -0.911 12.340 5.209 1.00 96.06 170 LEU A N 1
ATOM 1351 C CA . LEU A 1 170 ? -2.371 12.237 5.269 1.00 96.06 170 LEU A CA 1
ATOM 1352 C C . LEU A 1 170 ? -3.024 13.348 6.102 1.00 96.06 170 LEU A C 1
ATOM 1354 O O . LEU A 1 170 ? -4.242 13.449 6.113 1.00 96.06 170 LEU A O 1
ATOM 1358 N N . ARG A 1 171 ? -2.259 14.228 6.765 1.00 93.56 171 ARG A N 1
ATOM 1359 C CA . ARG A 1 171 ? -2.848 15.418 7.413 1.00 93.56 171 ARG A CA 1
ATOM 1360 C C . ARG A 1 171 ? -3.448 16.404 6.408 1.00 93.56 171 ARG A C 1
ATOM 1362 O O . ARG A 1 171 ? -4.243 17.257 6.797 1.00 93.56 171 ARG A O 1
ATOM 1369 N N . ASP A 1 172 ? -3.041 16.324 5.144 1.00 90.62 172 ASP A N 1
ATOM 1370 C CA . ASP A 1 172 ? -3.582 17.153 4.076 1.00 90.62 172 ASP A CA 1
ATOM 1371 C C . ASP A 1 172 ? -5.030 16.749 3.750 1.00 90.62 172 ASP A C 1
ATOM 1373 O O . ASP A 1 172 ? -5.323 15.610 3.385 1.00 90.62 172 ASP A O 1
ATOM 1377 N N . ASN A 1 173 ? -5.940 17.724 3.825 1.00 87.50 173 ASN A N 1
ATOM 1378 C CA . ASN A 1 173 ? -7.353 17.555 3.491 1.00 87.50 173 ASN A CA 1
ATOM 1379 C C . ASN A 1 173 ? -7.591 17.102 2.041 1.00 87.50 173 ASN A C 1
ATOM 1381 O O . ASN A 1 173 ? -8.656 16.549 1.763 1.00 87.50 173 ASN A O 1
ATOM 1385 N N . SER A 1 174 ? -6.635 17.309 1.130 1.00 88.81 174 SER A N 1
ATOM 1386 C CA . SER A 1 174 ? -6.705 16.807 -0.247 1.00 88.81 174 SER A CA 1
ATOM 1387 C C . SER A 1 174 ? -6.636 15.275 -0.339 1.00 88.81 174 SER A C 1
ATOM 1389 O O . SER A 1 174 ? -6.994 14.704 -1.365 1.00 88.81 174 SER A O 1
ATOM 1391 N N . LYS A 1 175 ? -6.208 14.591 0.733 1.00 91.00 175 LYS A N 1
ATOM 1392 C CA . LYS A 1 175 ? -5.996 13.134 0.783 1.00 91.00 175 LYS A CA 1
ATOM 1393 C C . LYS A 1 175 ? -7.084 12.387 1.565 1.00 91.00 175 LYS A C 1
ATOM 1395 O O . LYS A 1 175 ? -6.884 11.236 1.951 1.00 91.00 175 LYS A O 1
ATOM 1400 N N . LYS A 1 176 ? -8.246 13.013 1.792 1.00 91.19 176 LYS A N 1
ATOM 1401 C CA . LYS A 1 176 ? -9.367 12.411 2.541 1.00 91.19 176 LYS A CA 1
ATOM 1402 C C . LYS A 1 176 ? -9.826 11.069 1.979 1.00 91.19 176 LYS A C 1
ATOM 1404 O O . LYS A 1 176 ? -10.147 10.184 2.762 1.00 91.19 176 LYS A O 1
ATOM 1409 N N . ASP A 1 177 ? -9.803 10.889 0.663 1.00 91.69 177 ASP A N 1
ATOM 1410 C CA . ASP A 1 177 ? -10.217 9.625 0.044 1.00 91.69 177 ASP A CA 1
ATOM 1411 C C . ASP A 1 177 ? -9.302 8.459 0.433 1.00 91.69 177 ASP A C 1
ATOM 1413 O O . ASP A 1 177 ? -9.778 7.344 0.631 1.00 91.69 177 ASP A O 1
ATOM 1417 N N . VAL A 1 178 ? -8.009 8.725 0.649 1.00 94.38 178 VAL A N 1
ATOM 1418 C CA . VAL A 1 178 ? -7.045 7.722 1.121 1.00 94.38 178 VAL A CA 1
ATOM 1419 C C . VAL A 1 178 ? -7.331 7.337 2.574 1.00 94.38 178 VAL A C 1
ATOM 1421 O O . VAL A 1 178 ? -7.332 6.153 2.906 1.00 94.38 178 VAL A O 1
ATOM 1424 N N . ILE A 1 179 ? -7.635 8.318 3.434 1.00 95.50 179 ILE A N 1
ATOM 1425 C CA . ILE A 1 179 ? -8.053 8.057 4.822 1.00 95.50 179 ILE A CA 1
ATOM 1426 C C . ILE A 1 179 ? -9.342 7.233 4.833 1.00 95.50 179 ILE A C 1
ATOM 1428 O O . ILE A 1 179 ? -9.390 6.185 5.470 1.00 95.50 179 ILE A O 1
ATOM 1432 N N . ASN A 1 180 ? -10.363 7.675 4.094 1.00 94.62 180 ASN A N 1
ATOM 1433 C CA . ASN A 1 180 ? -11.654 6.995 4.008 1.00 94.62 180 ASN A CA 1
ATOM 1434 C C . ASN A 1 180 ? -11.494 5.560 3.506 1.00 94.62 180 ASN A C 1
ATOM 1436 O O . ASN A 1 180 ? -12.144 4.652 4.020 1.00 94.62 180 ASN A O 1
ATOM 1440 N N . PHE A 1 181 ? -10.614 5.349 2.525 1.00 95.81 181 PHE A N 1
ATOM 1441 C CA . PHE A 1 181 ? -10.282 4.022 2.041 1.00 95.81 181 PHE A CA 1
ATOM 1442 C C . PHE A 1 181 ? -9.699 3.151 3.159 1.00 95.81 181 PHE A C 1
ATOM 1444 O O . PHE A 1 181 ? -10.256 2.088 3.426 1.00 95.81 181 PHE A O 1
ATOM 1451 N N . PHE A 1 182 ? -8.648 3.599 3.855 1.00 96.31 182 PHE A N 1
ATOM 1452 C CA . PHE A 1 182 ? -8.061 2.830 4.959 1.00 96.31 182 PHE A CA 1
ATOM 1453 C C . PHE A 1 182 ? -9.085 2.527 6.055 1.00 96.31 182 PHE A C 1
ATOM 1455 O O . PHE A 1 182 ? -9.285 1.364 6.407 1.00 96.31 182 PHE A O 1
ATOM 1462 N N . THR A 1 183 ? -9.806 3.542 6.533 1.00 95.44 183 THR A N 1
ATOM 1463 C CA . THR A 1 183 ? -10.830 3.379 7.571 1.00 95.44 183 THR A CA 1
ATOM 1464 C C . THR A 1 183 ? -11.909 2.381 7.152 1.00 95.44 183 THR A C 1
ATOM 1466 O O . THR A 1 183 ? -12.252 1.503 7.941 1.00 95.44 183 THR A O 1
ATOM 1469 N N . ARG A 1 184 ? -12.386 2.438 5.902 1.00 94.88 184 ARG A N 1
ATOM 1470 C CA . ARG A 1 184 ? -13.380 1.489 5.386 1.00 94.88 184 ARG A CA 1
ATOM 1471 C C . ARG A 1 184 ? -12.853 0.059 5.344 1.00 94.88 184 ARG A C 1
ATOM 1473 O O . ARG A 1 184 ? -13.611 -0.862 5.635 1.00 94.88 184 ARG A O 1
ATOM 1480 N N . GLN A 1 185 ? -11.589 -0.146 4.976 1.00 94.94 185 GLN A N 1
ATOM 1481 C CA . GLN A 1 185 ? -10.982 -1.479 4.989 1.00 94.94 185 GLN A CA 1
ATOM 1482 C C . GLN A 1 185 ? -10.905 -2.037 6.415 1.00 94.94 185 GLN A C 1
ATOM 1484 O O . GLN A 1 185 ? -11.212 -3.209 6.610 1.00 94.94 185 GLN A O 1
ATOM 1489 N N . ILE A 1 186 ? -10.569 -1.205 7.410 1.00 94.50 186 ILE A N 1
ATOM 1490 C CA . ILE A 1 186 ? -10.611 -1.609 8.824 1.00 94.50 186 ILE A CA 1
ATOM 1491 C C . ILE A 1 186 ? -12.032 -1.998 9.239 1.00 94.50 186 ILE A C 1
ATOM 1493 O O . ILE A 1 186 ? -12.232 -3.089 9.770 1.00 94.50 186 ILE A O 1
ATOM 1497 N N . GLU A 1 187 ? -13.011 -1.132 8.971 1.00 94.25 187 GLU A N 1
ATOM 1498 C CA . GLU A 1 187 ? -14.404 -1.359 9.370 1.00 94.25 187 GLU A CA 1
ATOM 1499 C C . GLU A 1 187 ? -14.984 -2.611 8.704 1.00 94.25 187 GLU A C 1
ATOM 1501 O O . GLU A 1 187 ? -15.566 -3.463 9.356 1.00 94.25 187 GLU A O 1
ATOM 1506 N N . THR A 1 188 ? -14.753 -2.791 7.405 1.00 91.94 188 THR A N 1
ATOM 1507 C CA . THR A 1 188 ? -15.379 -3.888 6.650 1.00 91.94 188 THR A CA 1
ATOM 1508 C C . THR A 1 188 ? -14.771 -5.256 6.968 1.00 91.94 188 THR A C 1
ATOM 1510 O O . THR A 1 188 ? -15.463 -6.264 6.859 1.00 91.94 188 THR A O 1
ATOM 1513 N N . LYS A 1 189 ? -13.473 -5.319 7.293 1.00 90.75 189 LYS A N 1
ATOM 1514 C CA . LYS A 1 189 ? -12.733 -6.593 7.351 1.00 90.75 189 LYS A CA 1
ATOM 1515 C C . LYS A 1 189 ? -12.277 -7.000 8.746 1.00 90.75 189 LYS A C 1
ATOM 1517 O O . LYS A 1 189 ? -11.949 -8.166 8.931 1.00 90.75 189 LYS A O 1
ATOM 1522 N N . PHE A 1 190 ? -12.235 -6.075 9.704 1.00 90.44 190 PHE A N 1
ATOM 1523 C CA . PHE A 1 190 ? -11.613 -6.344 11.002 1.00 90.44 190 PHE A CA 1
ATOM 1524 C C . PHE A 1 190 ? -12.445 -5.898 12.202 1.00 90.44 190 PHE A C 1
ATOM 1526 O O . PHE A 1 190 ? -12.462 -6.596 13.211 1.00 90.44 190 PHE A O 1
ATOM 1533 N N . ILE A 1 191 ? -13.087 -4.730 12.127 1.00 91.44 191 ILE A N 1
ATOM 1534 C CA . ILE A 1 191 ? -13.829 -4.136 13.247 1.00 91.44 191 ILE A CA 1
ATOM 1535 C C . ILE A 1 191 ? -15.142 -3.558 12.702 1.00 91.44 191 ILE A C 1
ATOM 1537 O O . ILE A 1 191 ? -15.226 -2.365 12.421 1.00 91.44 191 ILE A O 1
ATOM 1541 N N . ASP A 1 192 ? -16.157 -4.399 12.530 1.00 90.62 192 ASP A N 1
ATOM 1542 C CA . ASP A 1 192 ? -17.449 -4.037 11.920 1.00 90.62 192 ASP A CA 1
ATOM 1543 C C . ASP A 1 192 ? -18.243 -2.972 12.695 1.00 90.62 192 ASP A C 1
ATOM 1545 O O . ASP A 1 192 ? -19.037 -2.236 12.112 1.00 90.62 192 ASP A O 1
ATOM 1549 N N . ASP A 1 193 ? -17.978 -2.825 13.992 1.00 89.75 193 ASP A N 1
ATOM 1550 C CA . ASP A 1 193 ? -18.540 -1.805 14.876 1.00 89.75 193 ASP A CA 1
ATOM 1551 C C . ASP A 1 193 ? -17.605 -0.600 15.105 1.00 89.75 193 ASP A C 1
ATOM 1553 O O . ASP A 1 193 ? -17.802 0.169 16.051 1.00 89.75 193 ASP A O 1
ATOM 1557 N N . LEU A 1 194 ? -16.586 -0.393 14.256 1.00 91.81 194 LEU A N 1
ATOM 1558 C CA . LEU A 1 194 ? -15.581 0.669 14.419 1.00 91.81 194 LEU A CA 1
ATOM 1559 C C . LEU A 1 194 ? -16.206 2.053 14.651 1.00 91.81 194 LEU A C 1
ATOM 1561 O O . LEU A 1 194 ? -15.733 2.806 15.505 1.00 91.81 194 LEU A O 1
ATOM 1565 N N . SER A 1 195 ? -17.275 2.379 13.923 1.00 90.06 195 SER A N 1
ATOM 1566 C CA . SER A 1 195 ? -18.005 3.649 14.029 1.00 90.06 195 SER A CA 1
ATOM 1567 C C . SER A 1 195 ? -18.682 3.878 15.389 1.00 90.06 195 SER A C 1
ATOM 1569 O O . SER A 1 195 ? -18.992 5.018 15.735 1.00 90.06 195 SER A O 1
ATOM 1571 N N . GLN A 1 196 ? -18.873 2.826 16.188 1.00 91.38 196 GLN A N 1
ATOM 1572 C CA . GLN A 1 196 ? -19.461 2.878 17.531 1.00 91.38 196 GLN A CA 1
ATOM 1573 C C . GLN A 1 196 ? -18.398 2.910 18.640 1.00 91.38 196 GLN A C 1
ATOM 1575 O O . GLN A 1 196 ? -18.716 3.152 19.808 1.00 91.38 196 GLN A O 1
ATOM 1580 N N . ARG A 1 197 ? -17.124 2.679 18.298 1.00 90.62 197 ARG A N 1
ATOM 1581 C CA . ARG A 1 197 ? -16.019 2.597 19.258 1.00 90.62 197 ARG A CA 1
ATOM 1582 C C . ARG A 1 197 ? -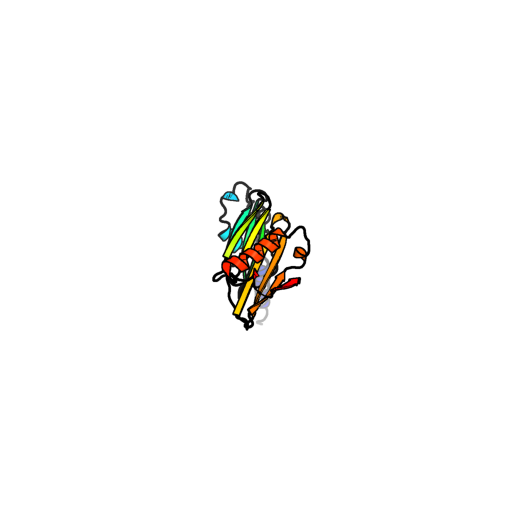15.386 3.951 19.546 1.00 90.62 197 ARG A C 1
ATOM 1584 O O . ARG A 1 197 ? -15.414 4.895 18.758 1.00 90.62 197 ARG A O 1
ATOM 1591 N N . LYS A 1 198 ? -14.693 4.020 20.684 1.00 90.81 198 LYS A N 1
ATOM 1592 C CA . LYS A 1 198 ? -13.800 5.137 21.003 1.00 90.81 198 LYS A CA 1
ATOM 1593 C C . LYS A 1 198 ? -12.514 5.018 20.180 1.00 90.81 198 LYS A C 1
ATOM 1595 O O . LYS A 1 198 ? -11.567 4.347 20.594 1.00 90.81 198 LYS A O 1
ATOM 1600 N N . VAL A 1 199 ? -12.483 5.693 19.032 1.00 94.00 199 VAL A N 1
ATOM 1601 C CA . VAL A 1 199 ? -11.315 5.740 18.144 1.00 94.00 199 VAL A CA 1
ATOM 1602 C C . VAL A 1 199 ? -10.431 6.939 18.485 1.00 94.00 199 VAL A C 1
ATOM 1604 O O . VAL A 1 199 ? -10.861 8.092 18.448 1.00 94.00 199 VAL A O 1
ATOM 1607 N N . LYS A 1 200 ? -9.161 6.681 18.799 1.00 96.31 200 LYS A N 1
ATOM 1608 C CA . LYS A 1 200 ? -8.124 7.707 18.910 1.00 96.31 200 LYS A CA 1
ATOM 1609 C C . LYS A 1 200 ? -7.347 7.769 17.601 1.00 96.31 200 LYS A C 1
ATOM 1611 O O . LYS A 1 200 ? -6.672 6.807 17.251 1.00 96.31 200 LYS A O 1
ATOM 1616 N N . ILE A 1 201 ? -7.392 8.914 16.926 1.00 95.25 201 ILE A N 1
ATOM 1617 C CA . ILE A 1 201 ? -6.625 9.154 15.700 1.00 95.25 201 ILE A CA 1
ATOM 1618 C C . ILE A 1 201 ? -5.347 9.924 16.037 1.00 95.25 201 ILE A C 1
ATOM 1620 O O . ILE A 1 201 ? -5.374 10.918 16.768 1.00 95.25 201 ILE A O 1
ATOM 1624 N N . LYS A 1 202 ? -4.218 9.463 15.503 1.00 96.88 202 LYS A N 1
ATOM 1625 C CA . LYS A 1 202 ? -2.926 10.149 15.531 1.00 96.88 202 LYS A CA 1
ATOM 1626 C C . LYS A 1 202 ? -2.335 10.214 14.128 1.00 96.88 202 LYS A C 1
ATOM 1628 O O . LYS A 1 202 ? -2.733 9.481 13.230 1.00 96.88 202 LYS A O 1
ATOM 1633 N N . TYR A 1 203 ? -1.333 11.066 13.992 1.00 95.75 203 TYR A N 1
ATOM 1634 C CA . TYR A 1 203 ? -0.453 11.086 12.839 1.00 95.75 203 TYR A CA 1
ATOM 1635 C C . TYR A 1 203 ? 0.981 10.976 13.339 1.00 95.75 203 TYR A C 1
ATOM 1637 O O . TYR A 1 203 ? 1.282 11.569 14.383 1.00 95.75 203 TYR A O 1
ATOM 1645 N N . GLU A 1 204 ? 1.816 10.234 12.613 1.00 90.25 204 GLU A N 1
ATOM 1646 C CA . GLU A 1 204 ? 3.263 10.118 12.869 1.00 90.25 204 GLU A CA 1
ATOM 1647 C C . GLU A 1 204 ? 3.958 11.486 12.958 1.00 90.25 204 GLU A C 1
ATOM 1649 O O . GLU A 1 204 ? 3.374 12.511 12.519 1.00 90.25 204 GLU A O 1
#

Secondary structure (DSSP, 8-state):
---SSSHHHHHHHHHHTSSTT--------------HHHHTTS-HHHHHHHHH-SEEEEEEEETTTTEEEEEEEPTTS-EEEEEEE--TTS-EEEEEPPPBS--STT-EEEEEEEETTEEEEEEE--S--SSSSSEEEEEEEEETTTTEEEEEEEEE-TTS-EEEEE-GGGGSGGGHHHHHHHHHHHHHHT-TTGGGS-EEEEE-

pLDDT: mean 81.37, std 18.59, range [38.12, 98.25]

Radius of gyration: 27.29 Å; chains: 1; bounding box: 102×44×55 Å

Foldseek 3Di:
DPDDPPPVVVVVVVVVVVVVPPPPPPVPPQQAFCPLVNLVVDDLQVLVCVQPVFAWPDWDQDNVQRWIWGKTADPPFFIKIWIWHPGRRDTDTPDIDPTHGADSVQKDWDWDDPDPQFIWTKIKRNWDDPDDADTKIKIWTAGPVVRDIKIWIWGAHPVREIEIEIEPVCVDPVCVVVVVVVVVCCCVRPNVCPVVHHYDYYYD